Protein AF-A0A8H7K8P3-F1 (afdb_monomer_lite)

Sequence (201 aa):
MVKVAIAGGTGVMGKTLDINTKTSIPHVVVDYNDIEDLVKVLEEHEIHTIISAFGINGTSLSISQANLTKAAESSSVTKRFIPSSFAIKYPVSGTQILPPLQSYFDSLDLLKTTSLEWAVVHNGTFLDYFFPLPSTALDLPEWPRELRIVGETLTFNKLITLAENATGKKFDVKYDSLETLKKSQITELPGHENDYKKYPK

pLDDT: mean 81.82, std 13.94, range [42.66, 98.38]

Structure (mmCIF, N/CA/C/O backbone):
data_AF-A0A8H7K8P3-F1
#
_entry.id   AF-A0A8H7K8P3-F1
#
loop_
_atom_site.group_PDB
_atom_site.id
_atom_site.type_symbol
_atom_site.label_atom_id
_atom_site.label_alt_id
_atom_site.label_comp_id
_atom_site.label_asym_id
_atom_site.label_entity_id
_atom_site.label_seq_id
_atom_site.pdbx_PDB_ins_code
_atom_site.Cartn_x
_atom_site.Cartn_y
_atom_site.Cartn_z
_atom_site.occupancy
_atom_site.B_iso_or_equiv
_atom_site.auth_seq_id
_atom_site.auth_comp_id
_atom_site.auth_asym_id
_atom_site.auth_atom_id
_atom_site.pdbx_PDB_model_num
ATOM 1 N N . MET A 1 1 ? -0.845 8.486 -25.156 1.00 69.44 1 MET A N 1
ATOM 2 C CA . MET A 1 1 ? -1.777 8.174 -24.047 1.00 69.44 1 MET A CA 1
ATOM 3 C C . MET A 1 1 ? -0.945 7.545 -22.940 1.00 69.44 1 MET A C 1
ATOM 5 O O . MET A 1 1 ? -0.097 6.731 -23.273 1.00 69.44 1 MET A O 1
ATOM 9 N N . VAL A 1 2 ? -1.094 7.959 -21.679 1.00 85.56 2 VAL A N 1
ATOM 10 C CA . VAL A 1 2 ? -0.310 7.393 -20.562 1.00 85.56 2 VAL A CA 1
ATOM 11 C C . VAL A 1 2 ? -0.879 6.023 -20.204 1.00 85.56 2 VAL A C 1
ATOM 13 O O . VAL A 1 2 ? -2.068 5.933 -19.902 1.00 85.56 2 VAL A O 1
ATOM 16 N N . LYS A 1 3 ? -0.054 4.972 -20.245 1.00 91.19 3 LYS A N 1
ATOM 17 C CA . LYS A 1 3 ? -0.452 3.623 -19.827 1.00 91.19 3 LYS A CA 1
ATOM 18 C C . LYS A 1 3 ? -0.047 3.374 -18.377 1.00 91.19 3 LYS A C 1
ATOM 20 O O . LYS A 1 3 ? 1.060 3.726 -17.964 1.00 91.19 3 LYS A O 1
ATOM 25 N N . VAL A 1 4 ? -0.965 2.783 -17.618 1.00 90.75 4 VAL A N 1
ATOM 26 C CA . VAL A 1 4 ? -0.822 2.530 -16.183 1.00 90.75 4 VAL A CA 1
ATOM 27 C C . VAL A 1 4 ? -0.925 1.031 -15.930 1.00 90.75 4 VAL A C 1
ATOM 29 O O . VAL A 1 4 ? -1.855 0.402 -16.430 1.00 90.75 4 VAL A O 1
ATOM 32 N N . ALA A 1 5 ? -0.003 0.475 -15.146 1.00 92.25 5 ALA A N 1
ATOM 33 C CA . ALA A 1 5 ? -0.080 -0.900 -14.660 1.00 92.25 5 ALA A CA 1
ATOM 34 C C . ALA A 1 5 ? -0.436 -0.930 -13.168 1.00 92.25 5 ALA A C 1
ATOM 36 O O . ALA A 1 5 ? 0.084 -0.133 -12.383 1.00 92.25 5 ALA A O 1
ATOM 37 N N . ILE A 1 6 ? -1.290 -1.878 -12.776 1.00 91.38 6 ILE A N 1
ATOM 38 C CA . ILE A 1 6 ? -1.645 -2.140 -11.376 1.00 91.38 6 ILE A CA 1
ATOM 39 C C . ILE A 1 6 ? -1.032 -3.484 -10.970 1.00 91.38 6 ILE A C 1
ATOM 41 O O . ILE A 1 6 ? -1.532 -4.549 -11.340 1.00 91.38 6 ILE A O 1
ATOM 45 N N . ALA A 1 7 ? 0.049 -3.445 -10.194 1.00 91.25 7 ALA A N 1
ATOM 46 C CA . ALA A 1 7 ? 0.652 -4.647 -9.627 1.00 91.25 7 ALA A CA 1
ATOM 47 C C . ALA A 1 7 ? -0.162 -5.106 -8.408 1.00 91.25 7 ALA A C 1
ATOM 49 O O . ALA A 1 7 ? -0.530 -4.298 -7.561 1.00 91.25 7 ALA A O 1
ATOM 50 N N . GLY A 1 8 ? -0.480 -6.399 -8.314 1.00 83.62 8 GLY A N 1
ATOM 51 C CA . GLY A 1 8 ? -1.405 -6.906 -7.288 1.00 83.62 8 GLY A CA 1
ATOM 52 C C . GLY A 1 8 ? -2.892 -6.667 -7.601 1.00 83.62 8 GLY A C 1
ATOM 53 O O . GLY A 1 8 ? -3.719 -6.686 -6.690 1.00 83.62 8 GLY A O 1
ATOM 54 N N . GLY A 1 9 ? -3.248 -6.482 -8.881 1.00 72.62 9 GLY A N 1
ATOM 55 C CA . GLY A 1 9 ? -4.616 -6.219 -9.357 1.00 72.62 9 GLY A CA 1
ATOM 56 C C . GLY A 1 9 ? -5.695 -7.215 -8.898 1.00 72.62 9 GLY A C 1
ATOM 57 O O . GLY A 1 9 ? -6.866 -6.865 -8.831 1.00 72.62 9 GLY A O 1
ATOM 58 N N . THR A 1 10 ? -5.331 -8.444 -8.518 1.00 73.69 10 THR A N 1
ATOM 59 C CA . THR A 1 10 ? -6.281 -9.467 -8.042 1.00 73.69 10 THR A CA 1
ATOM 60 C C . THR A 1 10 ? -6.626 -9.359 -6.551 1.00 73.69 10 THR A C 1
ATOM 62 O O . THR A 1 10 ? -7.587 -9.994 -6.102 1.00 73.69 10 THR A O 1
ATOM 65 N N . GLY A 1 11 ? -5.877 -8.562 -5.780 1.00 65.25 11 GLY A N 1
ATOM 66 C CA . GLY A 1 11 ? -6.158 -8.279 -4.371 1.00 65.25 11 GLY A CA 1
ATOM 67 C C . GLY A 1 11 ? -7.323 -7.302 -4.183 1.00 65.25 11 GLY A C 1
ATOM 68 O O . GLY A 1 11 ? -7.766 -6.658 -5.130 1.00 65.25 11 GLY A O 1
ATOM 69 N N . VAL A 1 12 ? -7.812 -7.160 -2.945 1.00 67.75 12 VAL A N 1
ATOM 70 C CA . VAL A 1 12 ? -8.949 -6.272 -2.610 1.00 67.75 12 VAL A CA 1
ATOM 71 C C . VAL A 1 12 ? -8.696 -4.832 -3.077 1.00 67.75 12 VAL A C 1
ATOM 73 O O . VAL A 1 12 ? -9.547 -4.224 -3.728 1.00 67.75 12 VAL A O 1
ATOM 76 N N . MET A 1 13 ? -7.491 -4.314 -2.816 1.00 68.06 13 MET A N 1
ATOM 77 C CA . MET A 1 13 ? -7.101 -2.970 -3.243 1.00 68.06 13 MET A CA 1
ATOM 78 C C . MET A 1 13 ? -6.962 -2.872 -4.768 1.00 68.06 13 MET A C 1
ATOM 80 O O . MET A 1 13 ? -7.492 -1.945 -5.375 1.00 68.06 13 MET A O 1
ATOM 84 N N . GLY A 1 14 ? -6.304 -3.852 -5.396 1.00 65.50 14 GLY A N 1
ATOM 85 C CA . GLY A 1 14 ? -6.106 -3.899 -6.845 1.00 65.50 14 GLY A CA 1
ATOM 86 C C . GLY A 1 14 ? -7.421 -3.904 -7.628 1.00 65.50 14 GLY A C 1
ATOM 87 O O . GLY A 1 14 ? -7.588 -3.097 -8.537 1.00 65.50 14 GLY A O 1
ATOM 88 N N . LYS A 1 15 ? -8.395 -4.716 -7.199 1.00 70.69 15 LYS A N 1
ATOM 89 C CA . LYS A 1 15 ? -9.743 -4.764 -7.789 1.00 70.69 15 LYS A CA 1
ATOM 90 C C . LYS A 1 15 ? -10.500 -3.451 -7.632 1.00 70.69 15 LYS A C 1
ATOM 92 O O . LYS A 1 15 ? -11.270 -3.088 -8.510 1.00 70.69 15 LYS A O 1
ATOM 97 N N . THR A 1 16 ? -10.276 -2.721 -6.538 1.00 66.69 16 THR A N 1
ATOM 98 C CA . THR A 1 16 ? -10.913 -1.411 -6.324 1.00 66.69 16 THR A CA 1
ATOM 99 C C . THR A 1 16 ? -10.398 -0.348 -7.297 1.00 66.69 16 THR A C 1
ATOM 101 O O . THR A 1 16 ? -11.135 0.556 -7.688 1.00 66.69 16 THR A O 1
ATOM 104 N N . LEU A 1 17 ? -9.146 -0.470 -7.736 1.00 63.12 17 LEU A N 1
ATOM 105 C CA . LEU A 1 17 ? -8.548 0.414 -8.739 1.00 63.12 17 LEU A CA 1
ATOM 106 C C . LEU A 1 17 ? -8.974 0.061 -10.180 1.00 63.12 17 LEU A C 1
ATOM 108 O O . LEU A 1 17 ? -8.815 0.884 -11.079 1.00 63.12 17 LEU A O 1
ATOM 112 N N . ASP A 1 18 ? -9.551 -1.125 -10.381 1.00 62.66 18 ASP A N 1
ATOM 113 C CA . ASP A 1 18 ? -9.960 -1.697 -11.673 1.00 62.66 18 ASP A CA 1
ATOM 114 C C . ASP A 1 18 ? -11.357 -1.215 -12.147 1.00 62.66 18 ASP A C 1
ATOM 116 O O . ASP A 1 18 ? -11.719 -1.316 -13.318 1.00 62.66 18 ASP A O 1
ATOM 120 N N . ILE A 1 19 ? -12.166 -0.632 -11.247 1.00 53.38 19 ILE A N 1
ATOM 121 C CA . ILE A 1 19 ? -13.632 -0.481 -11.414 1.00 53.38 19 ILE A CA 1
ATOM 122 C C . ILE A 1 19 ? -14.041 0.606 -12.435 1.00 53.38 19 ILE A C 1
ATOM 124 O O . ILE A 1 19 ? -15.202 0.704 -12.822 1.00 53.38 19 ILE A O 1
ATOM 128 N N . ASN A 1 20 ? -13.124 1.445 -12.924 1.00 50.81 20 ASN A N 1
ATOM 129 C CA . ASN A 1 20 ? -13.506 2.599 -13.755 1.00 50.81 20 ASN A CA 1
ATOM 130 C C . ASN A 1 20 ? -13.605 2.324 -15.265 1.00 50.81 20 ASN A C 1
ATOM 132 O O . ASN A 1 20 ? -13.778 3.267 -16.041 1.00 50.81 20 ASN A O 1
ATOM 136 N N . THR A 1 21 ? -13.519 1.068 -15.717 1.00 52.12 21 THR A N 1
ATOM 137 C CA . THR A 1 21 ? -13.597 0.762 -17.152 1.00 52.12 21 THR A CA 1
ATOM 138 C C . THR A 1 21 ? -14.716 -0.232 -17.464 1.00 52.12 21 THR A C 1
ATOM 140 O O . THR A 1 21 ? -14.777 -1.338 -16.943 1.00 52.12 21 THR A O 1
ATOM 143 N N . LYS A 1 22 ? -15.631 0.147 -18.365 1.00 49.81 22 LYS A N 1
ATOM 144 C CA . LYS A 1 22 ? -16.677 -0.740 -18.917 1.00 49.81 22 LYS A CA 1
ATOM 145 C C . LYS A 1 22 ? -16.105 -1.811 -19.871 1.00 49.81 22 LYS A C 1
ATOM 147 O O . LYS A 1 22 ? -16.843 -2.387 -20.666 1.00 49.81 22 LYS A O 1
ATOM 152 N N . THR A 1 23 ? -14.796 -2.040 -19.846 1.00 55.88 23 THR A N 1
ATOM 153 C CA . THR A 1 23 ? -14.030 -2.812 -20.829 1.00 55.88 23 THR A CA 1
ATOM 154 C C . THR A 1 23 ? -13.137 -3.814 -20.116 1.00 55.88 23 THR A C 1
ATOM 156 O O . THR A 1 23 ? -12.598 -3.510 -19.062 1.00 55.88 23 THR A O 1
ATOM 159 N N . SER A 1 24 ? -12.944 -4.993 -20.710 1.00 68.25 24 SER A N 1
ATOM 160 C CA . SER A 1 24 ? 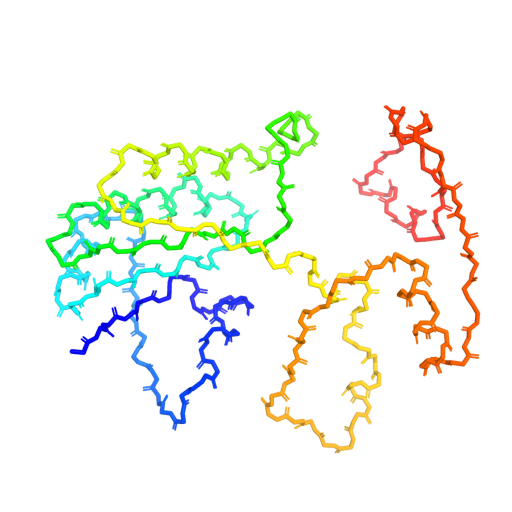-11.971 -5.974 -20.221 1.00 68.25 24 SER A CA 1
ATOM 161 C C . SER A 1 24 ? -10.567 -5.361 -20.236 1.00 68.25 24 SER A C 1
ATOM 163 O O . SER A 1 24 ? -10.051 -5.054 -21.311 1.00 68.25 24 SER A O 1
ATOM 165 N N . ILE A 1 25 ? -9.957 -5.179 -19.064 1.00 74.31 25 ILE A N 1
ATOM 166 C CA . ILE A 1 25 ? -8.570 -4.717 -18.946 1.00 74.31 25 ILE A CA 1
ATOM 167 C C . ILE A 1 25 ? -7.634 -5.911 -19.206 1.00 74.31 25 ILE A C 1
ATOM 169 O O . ILE A 1 25 ? -7.919 -7.020 -18.749 1.00 74.31 25 ILE A O 1
ATOM 173 N N . PRO A 1 26 ? -6.538 -5.740 -19.969 1.00 85.19 26 PRO A N 1
ATOM 174 C CA . PRO A 1 26 ? -5.563 -6.805 -20.173 1.00 85.19 26 PRO A CA 1
ATOM 175 C C . PRO A 1 26 ? -4.915 -7.238 -18.853 1.00 85.19 26 PRO A C 1
ATOM 177 O O . PRO A 1 26 ? -4.393 -6.409 -18.109 1.00 85.19 26 PRO A O 1
ATOM 180 N N . HIS A 1 27 ? -4.897 -8.544 -18.593 1.00 86.19 27 HIS A N 1
ATOM 181 C CA . HIS A 1 27 ? -4.146 -9.127 -17.486 1.00 86.19 27 HIS A CA 1
ATOM 182 C C . HIS A 1 27 ? -2.815 -9.670 -17.996 1.00 86.19 27 HIS A C 1
ATOM 184 O O . HIS A 1 27 ? -2.788 -10.469 -18.931 1.00 86.19 27 HIS A O 1
ATOM 190 N N . VAL A 1 28 ? -1.725 -9.264 -17.348 1.00 89.69 28 VAL A N 1
ATOM 191 C CA . VAL A 1 28 ? -0.376 -9.765 -17.620 1.00 89.69 28 VAL A CA 1
ATOM 192 C C . VAL A 1 28 ? 0.112 -10.498 -16.377 1.00 89.69 28 VAL A C 1
ATOM 194 O O . VAL A 1 28 ? 0.054 -9.962 -15.269 1.00 89.69 28 VAL A O 1
ATOM 197 N N . VAL A 1 29 ? 0.534 -11.746 -16.555 1.00 90.69 29 VAL A N 1
ATOM 198 C CA . VAL A 1 29 ? 1.134 -12.557 -15.491 1.00 90.69 29 VAL A CA 1
ATOM 199 C C . VAL A 1 29 ? 2.642 -12.373 -15.566 1.00 90.69 29 VAL A C 1
ATOM 201 O O . VAL A 1 29 ? 3.210 -12.503 -16.643 1.00 90.69 29 VAL A O 1
ATOM 204 N N . VAL A 1 30 ? 3.269 -12.077 -14.430 1.00 92.69 30 VAL A N 1
ATOM 205 C CA . VAL A 1 30 ? 4.714 -11.841 -14.314 1.00 92.69 30 VAL A CA 1
ATOM 206 C C . VAL A 1 30 ? 5.268 -12.553 -13.084 1.00 92.69 30 VAL A C 1
ATOM 208 O O . VAL A 1 30 ? 4.534 -12.766 -12.111 1.00 92.69 30 VAL A O 1
ATOM 211 N N . ASP A 1 31 ? 6.560 -12.874 -13.102 1.00 93.44 31 ASP A N 1
ATOM 212 C CA . ASP A 1 31 ? 7.300 -13.294 -11.911 1.00 93.44 31 ASP A CA 1
ATOM 213 C C . ASP A 1 31 ? 8.047 -12.096 -11.314 1.00 93.44 31 ASP A C 1
ATOM 215 O O . ASP A 1 31 ? 8.981 -11.561 -11.901 1.00 93.44 31 ASP A O 1
ATOM 219 N N . TYR A 1 32 ? 7.671 -11.684 -10.102 1.00 94.31 32 TYR A N 1
ATOM 220 C CA . TYR A 1 32 ? 8.327 -10.560 -9.432 1.00 94.31 32 TYR A CA 1
ATOM 221 C C . TYR A 1 32 ? 9.747 -10.870 -8.925 1.00 94.31 32 TYR A C 1
ATOM 223 O O . TYR A 1 32 ? 10.395 -9.993 -8.345 1.00 94.31 32 TYR A O 1
ATOM 231 N N . ASN A 1 33 ? 10.238 -12.098 -9.102 1.00 95.06 33 ASN A N 1
ATOM 232 C CA . ASN A 1 33 ? 11.630 -12.454 -8.838 1.00 95.06 33 ASN A CA 1
ATOM 233 C C . ASN A 1 33 ? 12.543 -12.242 -10.057 1.00 95.06 33 ASN A C 1
ATOM 235 O O . ASN A 1 33 ? 13.759 -12.194 -9.872 1.00 95.06 33 ASN A O 1
ATOM 239 N N . ASP A 1 34 ? 11.987 -12.065 -11.260 1.00 96.94 34 ASP A N 1
ATOM 240 C CA . ASP A 1 34 ? 12.749 -11.837 -12.491 1.00 96.94 34 ASP A CA 1
ATOM 241 C C . ASP A 1 34 ? 12.699 -10.357 -12.900 1.00 96.94 34 ASP A C 1
ATOM 243 O O . ASP A 1 34 ? 11.774 -9.880 -13.554 1.00 96.94 34 ASP A O 1
ATOM 247 N N . ILE A 1 35 ? 13.708 -9.595 -12.474 1.00 97.56 35 ILE A N 1
ATOM 248 C CA . ILE A 1 35 ? 13.779 -8.150 -12.735 1.00 97.56 35 ILE A CA 1
ATOM 249 C C . ILE A 1 35 ? 13.935 -7.862 -14.233 1.00 97.56 35 ILE A C 1
ATOM 251 O O . ILE A 1 35 ? 13.375 -6.880 -14.715 1.00 97.56 35 ILE A O 1
ATOM 255 N N . GLU A 1 36 ? 14.681 -8.684 -14.971 1.00 97.81 36 GLU A N 1
ATOM 256 C CA . GLU A 1 36 ? 14.924 -8.447 -16.397 1.00 97.81 36 GLU A CA 1
ATOM 257 C C . GLU A 1 36 ? 13.654 -8.670 -17.218 1.00 97.81 36 GLU A C 1
ATOM 259 O O . GLU A 1 36 ? 13.355 -7.877 -18.114 1.00 97.81 36 GLU A O 1
ATOM 264 N N . ASP A 1 37 ? 12.891 -9.716 -16.895 1.00 97.69 37 ASP A N 1
ATOM 265 C CA . ASP A 1 37 ? 11.581 -9.955 -17.500 1.00 97.69 37 ASP A CA 1
ATOM 266 C C . ASP A 1 37 ? 10.596 -8.828 -17.168 1.00 97.69 37 ASP A C 1
ATOM 268 O O . ASP A 1 37 ? 9.954 -8.285 -18.067 1.00 97.69 37 ASP A O 1
ATOM 272 N N . LEU A 1 38 ? 10.559 -8.371 -15.910 1.00 97.94 38 LEU A N 1
ATOM 273 C CA . LEU A 1 38 ? 9.737 -7.221 -15.525 1.00 97.94 38 LEU A CA 1
ATOM 274 C C . LEU A 1 38 ? 10.067 -5.972 -16.353 1.00 97.94 38 LEU A C 1
ATOM 276 O O . LEU A 1 38 ? 9.146 -5.284 -16.789 1.00 97.94 38 LEU A O 1
ATOM 280 N N . VAL A 1 39 ? 11.348 -5.668 -16.591 1.00 98.38 39 VAL A N 1
ATOM 281 C CA . VAL A 1 39 ? 11.743 -4.526 -17.437 1.00 98.38 39 VAL A CA 1
ATOM 282 C C . VAL A 1 39 ? 11.184 -4.684 -18.849 1.00 98.38 39 VAL A C 1
ATOM 284 O O . VAL A 1 39 ? 10.559 -3.748 -19.351 1.00 98.38 39 VAL A O 1
ATOM 287 N N . LYS A 1 40 ? 11.349 -5.864 -19.461 1.00 98.00 40 LYS A N 1
ATOM 288 C CA . LYS A 1 40 ? 10.832 -6.144 -20.811 1.00 98.00 40 LYS A CA 1
ATOM 289 C C . LYS A 1 40 ? 9.325 -5.957 -20.867 1.00 98.00 40 LYS A C 1
ATOM 291 O O . LYS A 1 40 ? 8.848 -5.222 -21.719 1.00 98.00 40 LYS A O 1
ATOM 296 N N . VAL A 1 41 ? 8.588 -6.525 -19.916 1.00 97.56 41 VAL A N 1
ATOM 297 C CA . VAL A 1 41 ? 7.128 -6.386 -19.843 1.00 97.56 41 VAL A CA 1
ATOM 298 C C . VAL A 1 41 ? 6.717 -4.916 -19.703 1.00 97.56 41 VAL A C 1
ATOM 300 O O . VAL A 1 41 ? 5.798 -4.460 -20.387 1.00 97.56 41 VAL A O 1
ATOM 303 N N . LEU A 1 42 ? 7.395 -4.140 -18.850 1.00 97.88 42 LEU A N 1
ATOM 304 C CA . LEU A 1 42 ? 7.110 -2.709 -18.698 1.00 97.88 42 LEU A CA 1
ATOM 305 C C . LEU A 1 42 ? 7.330 -1.944 -20.012 1.00 97.88 42 LEU A C 1
ATOM 307 O O . LEU A 1 42 ? 6.519 -1.085 -20.357 1.00 97.88 42 LEU A O 1
ATOM 311 N N . GLU A 1 43 ? 8.389 -2.264 -20.753 1.00 97.75 43 GLU A N 1
ATOM 312 C CA . GLU A 1 43 ? 8.723 -1.618 -22.026 1.00 97.75 43 GLU A CA 1
ATOM 313 C C . GLU A 1 43 ? 7.817 -2.061 -23.181 1.00 97.75 43 GLU A C 1
ATOM 315 O O . GLU A 1 43 ? 7.280 -1.208 -23.887 1.00 97.75 43 GLU A O 1
ATOM 320 N N . GLU A 1 44 ? 7.569 -3.363 -23.331 1.00 96.94 44 GLU A N 1
ATOM 321 C CA . GLU A 1 44 ? 6.688 -3.949 -24.352 1.00 96.94 44 GLU A CA 1
ATOM 322 C C . GLU A 1 44 ? 5.265 -3.399 -24.261 1.00 96.94 44 GLU A C 1
ATOM 324 O O . GLU A 1 44 ? 4.626 -3.096 -25.273 1.00 96.94 44 GLU A O 1
ATOM 329 N N . HIS A 1 45 ? 4.765 -3.228 -23.038 1.00 95.50 45 HIS A N 1
ATOM 330 C CA . HIS A 1 45 ? 3.449 -2.650 -22.810 1.00 95.50 45 HIS A CA 1
ATOM 331 C C . HIS A 1 45 ? 3.463 -1.118 -22.750 1.00 95.50 45 HIS A C 1
ATOM 333 O O . HIS A 1 45 ? 2.385 -0.524 -22.676 1.00 95.50 45 HIS A O 1
ATOM 339 N N . GLU A 1 46 ? 4.629 -0.471 -22.852 1.00 96.50 46 GLU A N 1
ATOM 340 C CA . GLU A 1 46 ? 4.840 0.979 -22.739 1.00 96.50 46 GLU A CA 1
ATOM 341 C C . GLU A 1 46 ? 4.260 1.563 -21.433 1.00 96.50 46 GLU A C 1
ATOM 343 O O . GLU A 1 46 ? 3.579 2.596 -21.428 1.00 96.50 46 GLU A O 1
ATOM 348 N N . ILE A 1 47 ? 4.470 0.866 -20.314 1.00 96.88 47 ILE A N 1
ATOM 349 C CA . ILE A 1 47 ? 3.946 1.244 -19.000 1.00 96.88 47 ILE A CA 1
ATOM 350 C C . ILE A 1 47 ? 4.687 2.473 -18.480 1.00 96.88 47 ILE A C 1
ATOM 352 O O . ILE A 1 47 ? 5.844 2.422 -18.087 1.00 96.88 47 ILE A O 1
ATOM 356 N N . HIS A 1 48 ? 3.984 3.598 -18.422 1.00 97.12 48 HIS A N 1
ATOM 357 C CA . HIS A 1 48 ? 4.544 4.856 -17.935 1.00 97.12 48 HIS A CA 1
ATOM 358 C C . HIS A 1 48 ? 4.422 4.998 -16.409 1.00 97.12 48 HIS A C 1
ATOM 360 O O . HIS A 1 48 ? 5.268 5.613 -15.750 1.00 97.12 48 HIS A O 1
ATOM 366 N N . THR A 1 49 ? 3.337 4.482 -15.830 1.00 93.31 49 THR A N 1
ATOM 367 C CA . THR A 1 49 ? 3.025 4.629 -14.403 1.00 93.31 49 THR A CA 1
ATOM 368 C C . THR A 1 49 ? 2.671 3.291 -13.784 1.00 93.31 49 THR A C 1
ATOM 370 O O . THR A 1 49 ? 1.855 2.550 -14.326 1.00 93.31 49 THR A O 1
ATOM 373 N N . ILE A 1 50 ? 3.243 3.015 -12.618 1.00 95.94 50 ILE A N 1
ATOM 374 C CA . ILE A 1 50 ? 2.965 1.810 -11.842 1.00 95.94 50 ILE A CA 1
ATOM 375 C C . ILE A 1 50 ? 2.219 2.191 -10.566 1.00 95.94 50 ILE A C 1
ATOM 377 O O . ILE A 1 50 ? 2.606 3.128 -9.865 1.00 95.94 50 ILE A O 1
ATOM 381 N N . ILE A 1 51 ? 1.171 1.433 -10.251 1.00 93.94 51 ILE A N 1
ATOM 382 C CA . ILE A 1 51 ? 0.497 1.450 -8.954 1.00 93.94 51 ILE A CA 1
ATOM 383 C C . ILE A 1 51 ? 0.682 0.077 -8.311 1.00 93.94 51 ILE A C 1
ATOM 385 O O . ILE A 1 51 ? 0.134 -0.920 -8.780 1.00 93.94 51 ILE A O 1
ATOM 389 N N . SER A 1 52 ? 1.466 0.017 -7.240 1.00 93.00 52 SER A N 1
ATOM 390 C CA . SER A 1 52 ? 1.660 -1.193 -6.446 1.00 93.00 52 SER A CA 1
ATOM 391 C C . SER A 1 52 ? 0.538 -1.333 -5.422 1.00 93.00 52 SER A C 1
ATOM 393 O O . SER A 1 52 ? 0.387 -0.492 -4.541 1.00 93.00 52 SER A O 1
ATOM 395 N N . ALA A 1 53 ? -0.240 -2.409 -5.524 1.00 89.56 53 ALA A N 1
ATOM 396 C CA . ALA A 1 53 ? -1.339 -2.759 -4.625 1.00 89.56 53 ALA A CA 1
ATOM 397 C C . ALA A 1 53 ? -1.093 -4.100 -3.902 1.00 89.56 53 ALA A C 1
ATOM 399 O O . ALA A 1 53 ? -2.033 -4.831 -3.582 1.00 89.56 53 ALA A O 1
ATOM 400 N N . PHE A 1 54 ? 0.175 -4.449 -3.649 1.00 88.00 54 PHE A N 1
ATOM 401 C CA . PHE A 1 54 ? 0.523 -5.652 -2.891 1.00 88.00 54 PHE A CA 1
ATOM 402 C C . PHE A 1 54 ? 0.042 -5.587 -1.442 1.00 88.00 54 PHE A C 1
ATOM 404 O O . PHE A 1 54 ? 0.141 -4.552 -0.786 1.00 88.00 54 PHE A O 1
ATOM 411 N N . GLY A 1 55 ? -0.419 -6.721 -0.915 1.00 76.00 55 GLY A N 1
ATOM 412 C CA . GLY A 1 55 ? -0.708 -6.851 0.510 1.00 76.00 55 GLY A CA 1
ATOM 413 C C . GLY A 1 55 ? 0.564 -6.799 1.362 1.00 76.00 55 GLY A C 1
ATOM 414 O O . GLY A 1 55 ? 1.637 -7.216 0.929 1.00 76.00 55 GLY A O 1
ATOM 415 N N . ILE A 1 56 ? 0.432 -6.349 2.611 1.00 68.31 56 ILE A N 1
ATOM 416 C CA . ILE A 1 56 ? 1.517 -6.296 3.610 1.00 68.31 56 ILE A CA 1
ATOM 417 C C . ILE A 1 56 ? 1.675 -7.670 4.295 1.00 68.31 56 ILE A C 1
ATOM 419 O O . ILE A 1 56 ? 1.766 -7.777 5.513 1.00 68.31 56 ILE A O 1
ATOM 423 N N . ASN A 1 57 ? 1.649 -8.751 3.513 1.00 64.94 57 ASN A N 1
ATOM 424 C CA . ASN A 1 57 ? 1.758 -10.116 4.024 1.00 64.94 57 ASN A CA 1
ATOM 425 C C . ASN A 1 57 ? 2.997 -10.796 3.431 1.00 64.94 57 ASN A C 1
ATOM 427 O O . ASN A 1 57 ? 3.269 -10.682 2.230 1.00 64.94 57 ASN A O 1
ATOM 431 N N . GLY A 1 58 ? 3.721 -11.540 4.272 1.00 68.31 58 GLY A N 1
ATOM 432 C CA . GLY A 1 58 ? 4.893 -12.315 3.864 1.00 68.31 58 GLY A CA 1
ATOM 433 C C . GLY A 1 58 ? 6.001 -11.444 3.266 1.00 68.31 58 GLY A C 1
ATOM 434 O O . GLY A 1 58 ? 6.365 -10.415 3.827 1.00 68.31 58 GLY A O 1
ATOM 435 N N . THR A 1 59 ? 6.533 -11.862 2.119 1.00 73.62 59 THR A N 1
ATOM 436 C CA . THR A 1 59 ? 7.659 -11.218 1.423 1.00 73.62 59 THR A CA 1
ATOM 437 C C . THR A 1 59 ? 7.235 -10.236 0.325 1.00 73.62 59 THR A C 1
ATOM 439 O O . THR A 1 59 ? 8.077 -9.729 -0.414 1.00 73.62 59 THR A O 1
ATOM 442 N N . SER A 1 60 ? 5.938 -9.940 0.201 1.00 78.56 60 SER A N 1
ATOM 443 C CA . SER A 1 60 ? 5.390 -9.175 -0.931 1.00 78.56 60 SER A CA 1
ATOM 444 C C . SER A 1 60 ? 5.981 -7.763 -1.048 1.00 78.56 60 SER A C 1
ATOM 446 O O . SER A 1 60 ? 6.296 -7.305 -2.143 1.00 78.56 60 SER A O 1
ATOM 448 N N . LEU A 1 61 ? 6.179 -7.063 0.075 1.00 78.75 61 LEU A N 1
ATOM 449 C CA . LEU A 1 61 ? 6.809 -5.737 0.056 1.00 78.75 61 LEU A CA 1
ATOM 450 C C . LEU A 1 61 ? 8.336 -5.817 -0.037 1.00 78.75 61 LEU A C 1
ATOM 452 O O . LEU A 1 61 ? 8.943 -5.069 -0.796 1.00 78.75 61 LEU A O 1
ATOM 456 N N . SER A 1 62 ? 8.963 -6.723 0.715 1.00 82.81 62 SER A N 1
ATOM 457 C CA . SER A 1 62 ? 10.426 -6.811 0.784 1.00 82.81 62 SER A CA 1
ATOM 458 C C . SER A 1 62 ? 11.065 -7.360 -0.492 1.00 82.81 62 SER A C 1
ATOM 460 O O . SER A 1 62 ? 12.189 -6.982 -0.810 1.00 82.81 62 SER A O 1
ATOM 462 N N . ILE A 1 63 ? 10.362 -8.225 -1.226 1.00 88.75 63 ILE A N 1
ATOM 463 C CA . ILE A 1 63 ? 10.858 -8.843 -2.460 1.00 88.75 63 ILE A CA 1
ATOM 464 C C . ILE A 1 63 ? 10.118 -8.272 -3.665 1.00 88.75 63 ILE A C 1
ATOM 466 O O . ILE A 1 63 ? 10.731 -7.597 -4.488 1.00 88.75 63 ILE A O 1
ATOM 470 N N . SER A 1 64 ? 8.804 -8.496 -3.773 1.00 92.75 64 SER A N 1
ATOM 471 C CA . SER A 1 64 ? 8.079 -8.198 -5.015 1.00 92.75 64 SER A CA 1
ATOM 472 C C . SER A 1 64 ? 8.023 -6.703 -5.322 1.00 92.75 64 SER A C 1
ATOM 474 O O . SER A 1 64 ? 8.326 -6.300 -6.443 1.00 92.75 64 SER A O 1
ATOM 476 N N . GLN A 1 65 ? 7.701 -5.859 -4.335 1.00 94.12 65 GLN A N 1
ATOM 477 C CA . GLN A 1 65 ? 7.727 -4.408 -4.536 1.00 94.12 65 GLN A CA 1
ATOM 478 C C . GLN A 1 65 ? 9.144 -3.893 -4.778 1.00 94.12 65 GLN A C 1
ATOM 480 O O . GLN A 1 65 ? 9.343 -3.095 -5.686 1.00 94.12 65 GLN A O 1
ATOM 485 N N . ALA A 1 66 ? 10.127 -4.356 -4.002 1.00 94.56 66 ALA A N 1
ATOM 486 C CA . ALA A 1 66 ? 11.511 -3.922 -4.165 1.00 94.56 66 ALA A CA 1
ATOM 487 C C . ALA A 1 66 ? 12.053 -4.241 -5.570 1.00 94.56 66 ALA A C 1
ATOM 489 O O . ALA A 1 66 ? 12.688 -3.394 -6.198 1.00 94.56 66 ALA A O 1
ATOM 490 N N . ASN A 1 67 ? 11.772 -5.436 -6.087 1.00 96.94 67 ASN A N 1
ATOM 491 C CA . ASN A 1 67 ? 12.171 -5.841 -7.433 1.00 96.94 67 ASN A CA 1
ATOM 492 C C . ASN A 1 67 ? 11.411 -5.072 -8.515 1.00 96.94 67 ASN A C 1
ATOM 494 O O . ASN A 1 67 ? 12.026 -4.632 -9.483 1.00 96.94 67 ASN A O 1
ATOM 498 N N . LEU A 1 68 ? 10.113 -4.823 -8.321 1.00 97.38 68 LEU A N 1
ATOM 499 C CA . LEU A 1 68 ? 9.333 -3.992 -9.236 1.00 97.38 68 LEU A CA 1
ATOM 500 C C . LEU A 1 68 ? 9.845 -2.544 -9.279 1.00 97.38 68 LEU A C 1
ATOM 502 O O . LEU A 1 68 ? 9.905 -1.963 -10.356 1.00 97.38 68 LEU 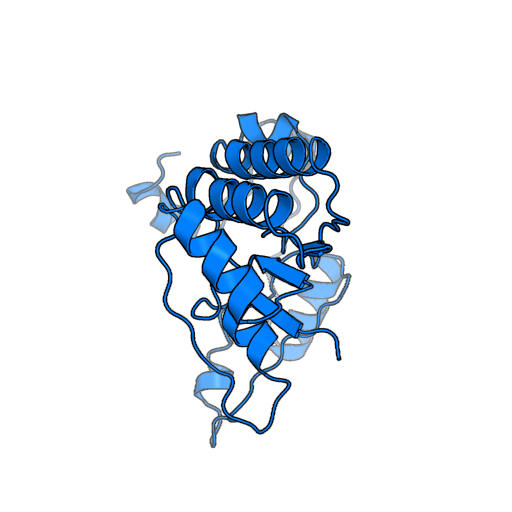A O 1
ATOM 506 N N . THR A 1 69 ? 10.271 -1.976 -8.147 1.00 97.81 69 THR A N 1
ATOM 507 C CA . THR A 1 69 ? 10.918 -0.653 -8.104 1.00 97.81 69 THR A CA 1
ATOM 508 C C . THR A 1 69 ? 12.229 -0.648 -8.891 1.00 97.81 69 THR A C 1
ATOM 510 O O . THR A 1 69 ? 12.474 0.277 -9.662 1.00 97.81 69 THR A O 1
ATOM 513 N N . LYS A 1 70 ? 13.063 -1.689 -8.750 1.00 98.12 70 LYS A N 1
ATOM 514 C CA . LYS A 1 70 ? 14.315 -1.817 -9.521 1.00 98.12 70 LYS A CA 1
ATOM 515 C C . LYS A 1 70 ? 14.052 -1.949 -11.024 1.00 98.12 70 LYS A C 1
ATOM 517 O O . LYS A 1 70 ? 14.750 -1.319 -11.818 1.00 98.12 70 LYS A O 1
ATOM 522 N N . ALA A 1 71 ? 13.043 -2.730 -11.410 1.00 98.31 71 ALA A N 1
ATOM 523 C CA . ALA A 1 71 ? 12.629 -2.863 -12.804 1.00 98.31 71 ALA A CA 1
ATOM 524 C C . ALA A 1 71 ? 12.091 -1.534 -13.360 1.00 98.31 71 ALA A C 1
ATOM 526 O O . ALA A 1 71 ? 12.463 -1.125 -14.455 1.00 98.31 71 ALA A O 1
ATOM 527 N N . ALA A 1 72 ? 11.276 -0.821 -12.581 1.00 98.12 72 ALA A N 1
ATOM 528 C CA . ALA A 1 72 ? 10.743 0.486 -12.947 1.00 98.12 72 ALA A CA 1
ATOM 529 C C . ALA A 1 72 ? 11.850 1.523 -13.184 1.00 98.12 72 ALA A C 1
ATOM 531 O O . ALA A 1 72 ? 11.801 2.232 -14.181 1.00 98.12 72 ALA A O 1
ATOM 532 N N . GLU A 1 73 ? 12.857 1.585 -12.308 1.00 98.19 73 GLU A N 1
ATOM 533 C CA . GLU A 1 73 ? 14.011 2.480 -12.482 1.00 98.19 73 GLU A CA 1
ATOM 534 C C . GLU A 1 73 ? 14.848 2.113 -13.715 1.00 98.19 73 GLU A C 1
ATOM 536 O O . GLU A 1 73 ? 15.369 2.991 -14.397 1.00 98.19 73 GLU A O 1
ATOM 541 N N . SER A 1 74 ? 14.967 0.818 -14.019 1.00 98.12 74 SER A N 1
ATOM 542 C CA . SER A 1 74 ? 15.737 0.337 -15.175 1.00 98.12 74 SER A CA 1
ATOM 543 C C . SER A 1 74 ? 14.987 0.493 -16.504 1.00 98.12 74 SER A C 1
ATOM 545 O O . SER A 1 74 ? 15.605 0.458 -17.565 1.00 98.12 74 SER A O 1
ATOM 547 N N . SER A 1 75 ? 13.663 0.652 -16.459 1.00 98.06 75 SER A N 1
ATOM 548 C CA . SER A 1 75 ? 12.805 0.786 -17.634 1.00 98.06 75 SER A CA 1
ATOM 549 C C . SER A 1 75 ? 12.931 2.174 -18.260 1.00 98.06 75 SER A C 1
ATOM 551 O O . SER A 1 75 ? 12.750 3.206 -17.609 1.00 98.06 75 SER A O 1
ATOM 553 N N . SER A 1 76 ? 13.149 2.217 -19.573 1.00 96.94 76 SER A N 1
ATOM 554 C CA . SER A 1 76 ? 13.249 3.479 -20.314 1.00 96.94 76 SER A CA 1
ATOM 555 C C . SER A 1 76 ? 11.930 4.268 -20.356 1.00 96.94 76 SER A C 1
ATOM 557 O O . SER A 1 76 ? 11.945 5.507 -20.411 1.00 96.94 76 SER A O 1
ATOM 559 N N . VAL A 1 77 ? 10.791 3.573 -20.272 1.00 97.44 77 VAL A N 1
ATOM 560 C CA . VAL A 1 77 ? 9.440 4.146 -20.412 1.00 97.44 77 VAL A CA 1
ATOM 561 C C . VAL A 1 77 ? 8.773 4.486 -19.081 1.00 97.44 77 VAL A C 1
ATOM 563 O O . VAL A 1 77 ? 7.937 5.393 -19.037 1.00 97.44 77 VAL A O 1
ATOM 566 N N . THR A 1 78 ? 9.152 3.812 -17.992 1.00 97.88 78 THR A N 1
ATOM 567 C CA . THR A 1 78 ? 8.528 4.027 -16.682 1.00 97.88 78 THR A CA 1
ATOM 568 C C . THR A 1 78 ? 9.044 5.324 -16.063 1.00 97.88 78 THR A C 1
ATOM 570 O O . THR A 1 78 ? 10.243 5.603 -16.073 1.00 97.88 78 THR A O 1
ATOM 573 N N . LYS A 1 79 ? 8.131 6.158 -15.555 1.00 95.00 79 LYS A N 1
ATOM 574 C CA . LYS A 1 79 ? 8.470 7.455 -14.936 1.00 95.00 79 LYS A CA 1
ATOM 575 C C . LYS A 1 79 ? 7.841 7.661 -13.571 1.00 95.00 79 LYS A C 1
ATOM 577 O O . LYS A 1 79 ? 8.398 8.404 -12.770 1.00 95.00 79 LYS A O 1
ATOM 582 N N . ARG A 1 80 ? 6.687 7.037 -13.304 1.00 95.00 80 ARG A N 1
ATOM 583 C CA . ARG A 1 80 ? 5.932 7.245 -12.061 1.00 95.00 80 ARG A CA 1
ATOM 584 C C . ARG A 1 80 ? 5.679 5.963 -11.296 1.00 95.00 80 ARG A C 1
ATOM 586 O O . ARG A 1 80 ? 5.324 4.951 -11.901 1.00 95.00 80 ARG A O 1
ATOM 593 N N . PHE A 1 81 ? 5.747 6.048 -9.973 1.00 95.31 81 PHE A N 1
ATOM 594 C CA . PHE A 1 81 ? 5.526 4.911 -9.088 1.00 95.31 81 PHE A CA 1
ATOM 595 C C . PHE A 1 81 ? 4.693 5.290 -7.857 1.00 95.31 81 PHE A C 1
ATOM 597 O O . PHE A 1 81 ? 5.055 6.178 -7.088 1.00 95.31 81 PHE A O 1
ATOM 604 N N . ILE A 1 82 ? 3.584 4.588 -7.632 1.00 93.56 82 ILE A N 1
ATOM 605 C CA . ILE A 1 82 ? 2.843 4.629 -6.367 1.00 93.56 82 ILE A CA 1
ATOM 606 C C . ILE A 1 82 ? 3.142 3.325 -5.618 1.00 93.56 82 ILE A C 1
ATOM 608 O O . ILE A 1 82 ? 2.742 2.262 -6.100 1.00 93.56 82 ILE A O 1
ATOM 612 N N . PRO A 1 83 ? 3.852 3.358 -4.473 1.00 92.12 83 PRO A N 1
ATOM 613 C CA . PRO A 1 83 ? 4.078 2.167 -3.667 1.00 92.12 83 PRO A CA 1
ATOM 614 C C . PRO A 1 83 ? 2.796 1.709 -2.976 1.00 92.12 83 PRO A C 1
ATOM 616 O O . PRO A 1 83 ? 1.857 2.483 -2.786 1.00 92.12 83 PRO A O 1
ATOM 619 N N . SER A 1 84 ? 2.795 0.458 -2.518 1.00 89.81 84 SER A N 1
ATOM 620 C CA . SER A 1 84 ? 1.741 -0.052 -1.651 1.00 89.81 84 SER A CA 1
ATOM 621 C C . SER A 1 84 ? 1.831 0.638 -0.292 1.00 89.81 84 SER A C 1
ATOM 623 O O . SER A 1 84 ? 2.646 0.289 0.566 1.00 89.81 84 SER A O 1
ATOM 625 N N . SER A 1 85 ? 1.020 1.685 -0.136 1.00 83.88 85 SER A N 1
ATOM 626 C CA . SER A 1 85 ? 1.017 2.559 1.036 1.00 83.88 85 SER A CA 1
ATOM 627 C C . SER A 1 85 ? -0.370 2.897 1.567 1.00 83.88 85 SER A C 1
ATOM 629 O O . SER A 1 85 ? -0.473 3.784 2.412 1.00 83.88 85 SER A O 1
ATOM 631 N N . PHE A 1 86 ? -1.411 2.238 1.050 1.00 82.56 86 PHE A N 1
ATOM 632 C CA . PHE A 1 86 ? -2.829 2.565 1.233 1.00 82.56 86 PHE A CA 1
ATOM 633 C C . PHE A 1 86 ? -3.305 2.406 2.688 1.00 82.56 86 PHE A C 1
ATOM 635 O O . PHE A 1 86 ? -4.012 1.460 3.038 1.00 82.56 86 PHE A O 1
ATOM 642 N N . ALA A 1 87 ? -2.853 3.317 3.547 1.00 79.75 87 ALA A N 1
ATOM 643 C CA . ALA A 1 87 ? -3.043 3.297 4.987 1.00 79.75 87 ALA A CA 1
ATOM 644 C C . ALA A 1 87 ? -2.840 4.696 5.607 1.00 79.75 87 ALA A C 1
ATOM 646 O O . ALA A 1 87 ? -2.725 5.717 4.919 1.00 79.75 87 ALA A O 1
ATOM 647 N N . ILE A 1 88 ? -2.767 4.746 6.938 1.00 81.94 88 ILE A N 1
ATOM 648 C CA . ILE A 1 88 ? -2.349 5.929 7.697 1.00 81.94 88 ILE A CA 1
ATOM 649 C C . ILE A 1 88 ? -0.842 6.198 7.559 1.00 81.94 88 ILE A C 1
ATOM 651 O O . ILE A 1 88 ? -0.055 5.330 7.184 1.00 81.94 88 ILE A O 1
ATOM 655 N N . LYS A 1 89 ? -0.418 7.412 7.922 1.00 81.94 89 LYS A N 1
ATOM 656 C CA . LYS A 1 89 ? 1.004 7.732 8.069 1.00 81.94 89 LYS A CA 1
ATOM 657 C C . LYS A 1 89 ? 1.569 7.048 9.316 1.00 81.94 89 LYS A C 1
ATOM 659 O O . LYS A 1 89 ? 1.104 7.305 10.425 1.00 81.94 89 LYS A O 1
ATOM 664 N N . TYR A 1 90 ? 2.615 6.247 9.136 1.00 83.81 90 TYR A N 1
ATOM 665 C CA . TYR A 1 90 ? 3.319 5.586 10.234 1.00 83.81 90 TYR A CA 1
ATOM 666 C C . TYR A 1 90 ? 4.523 6.408 10.718 1.00 83.81 90 TYR A C 1
ATOM 668 O O . TYR A 1 90 ? 5.277 6.931 9.890 1.00 83.81 90 TYR A O 1
ATOM 676 N N . PRO A 1 91 ? 4.755 6.519 12.039 1.00 86.12 91 PRO A N 1
ATOM 677 C CA . PRO A 1 91 ? 6.045 6.957 12.557 1.00 86.12 91 PRO A CA 1
ATOM 678 C C . PRO A 1 91 ? 7.090 5.847 12.371 1.00 86.12 91 PRO A C 1
ATOM 680 O O . PRO A 1 91 ? 6.773 4.668 12.511 1.00 86.12 91 PRO A O 1
ATOM 683 N N . VAL A 1 92 ? 8.352 6.215 12.122 1.00 83.81 92 VAL A N 1
ATOM 684 C CA . VAL A 1 92 ? 9.457 5.244 11.956 1.00 83.81 92 VAL A CA 1
ATOM 685 C C . VAL A 1 92 ? 9.632 4.368 13.201 1.00 83.81 92 VAL A C 1
ATOM 687 O O . VAL A 1 92 ? 9.865 3.168 13.087 1.00 83.81 92 VAL A O 1
ATOM 690 N N . SER A 1 93 ? 9.428 4.933 14.396 1.00 86.19 93 SER A N 1
ATOM 691 C CA . SER A 1 93 ? 9.441 4.185 15.661 1.00 86.19 93 SER A CA 1
ATOM 692 C C . SER A 1 93 ? 8.356 3.107 15.751 1.00 86.19 93 SER A C 1
ATOM 694 O O . SER A 1 93 ? 8.473 2.199 16.569 1.00 86.19 93 SER A O 1
ATOM 696 N N . GLY A 1 94 ? 7.328 3.155 14.896 1.00 83.38 94 GLY A N 1
ATOM 697 C CA . GLY A 1 94 ? 6.284 2.134 14.822 1.00 83.38 94 GLY A CA 1
ATOM 698 C C . GLY A 1 94 ? 6.814 0.744 14.465 1.00 83.38 94 GLY A C 1
ATOM 699 O O . GLY A 1 94 ? 6.187 -0.243 14.833 1.00 83.38 94 GLY A O 1
ATOM 700 N N . THR A 1 95 ? 7.988 0.645 13.832 1.00 85.50 95 THR A N 1
ATOM 701 C CA . THR A 1 95 ? 8.673 -0.630 13.534 1.00 85.50 95 THR A CA 1
ATOM 702 C C . THR A 1 95 ? 9.019 -1.439 14.785 1.00 85.50 95 THR A C 1
ATOM 704 O O . THR A 1 95 ? 9.033 -2.665 14.734 1.00 85.50 95 THR A O 1
ATOM 707 N N . GLN A 1 96 ? 9.229 -0.776 15.927 1.00 85.00 96 GLN A N 1
ATOM 708 C CA . GLN A 1 96 ? 9.504 -1.436 17.209 1.00 85.00 96 GLN A CA 1
ATOM 709 C C . GLN A 1 96 ? 8.278 -2.177 17.758 1.00 85.00 96 GLN A C 1
ATOM 711 O O . GLN A 1 96 ? 8.418 -3.118 18.532 1.00 85.00 96 GLN A O 1
ATOM 716 N N . ILE A 1 97 ? 7.080 -1.738 17.362 1.00 81.62 97 ILE A N 1
ATOM 717 C CA . ILE A 1 97 ? 5.795 -2.287 17.809 1.00 81.62 97 ILE A CA 1
ATOM 718 C C . ILE A 1 97 ? 5.239 -3.245 16.750 1.00 81.62 97 ILE A C 1
ATOM 720 O O . ILE A 1 97 ? 4.697 -4.297 17.078 1.00 81.62 97 ILE A O 1
ATOM 724 N N . LEU A 1 98 ? 5.392 -2.891 15.472 1.00 80.62 98 LEU A N 1
ATOM 725 C CA . LEU A 1 98 ? 4.931 -3.655 14.318 1.00 80.62 98 LEU A CA 1
ATOM 726 C C . LEU A 1 98 ? 6.112 -3.897 13.364 1.00 80.62 98 LEU A C 1
ATOM 728 O O . LEU A 1 98 ? 6.263 -3.162 12.384 1.00 80.62 98 LEU A O 1
ATOM 732 N N . PRO A 1 99 ? 6.931 -4.942 13.603 1.00 81.75 99 PRO A N 1
ATOM 733 C CA . PRO A 1 99 ? 8.091 -5.265 12.769 1.00 81.75 99 PRO A CA 1
ATOM 734 C C . PRO A 1 99 ? 7.818 -5.349 11.255 1.00 81.75 99 PRO A C 1
ATOM 736 O O . PRO A 1 99 ? 8.676 -4.910 10.490 1.00 81.75 99 PRO A O 1
ATOM 739 N N . PRO A 1 100 ? 6.638 -5.809 10.774 1.00 80.19 100 PRO A N 1
ATOM 740 C CA . PRO A 1 100 ? 6.323 -5.786 9.341 1.00 80.19 100 PRO A CA 1
ATOM 741 C C . PRO A 1 100 ? 6.361 -4.393 8.686 1.00 80.19 100 PRO A C 1
ATOM 743 O O . PRO A 1 100 ? 6.525 -4.302 7.470 1.00 80.19 100 PRO A O 1
ATOM 746 N N . LEU A 1 101 ? 6.262 -3.300 9.459 1.00 84.69 101 LEU A N 1
ATOM 747 C CA . LEU A 1 101 ? 6.428 -1.937 8.934 1.00 84.69 101 LEU A CA 1
ATOM 748 C C . LEU A 1 101 ? 7.846 -1.664 8.423 1.00 84.69 101 LEU A C 1
ATOM 750 O O . LEU A 1 101 ? 8.030 -0.719 7.658 1.00 84.69 101 LEU A O 1
ATOM 754 N N . GLN A 1 102 ? 8.842 -2.470 8.802 1.00 88.75 102 GLN A N 1
ATOM 755 C CA . GLN A 1 102 ? 10.209 -2.284 8.326 1.00 88.75 102 GLN A CA 1
ATOM 756 C C . GLN A 1 102 ? 10.267 -2.359 6.796 1.00 88.75 102 GLN A C 1
ATOM 758 O O . GLN A 1 102 ? 10.755 -1.433 6.160 1.00 88.75 102 GLN A O 1
ATOM 763 N N . SER A 1 103 ? 9.631 -3.366 6.189 1.00 87.56 103 SER A N 1
ATOM 764 C CA . SER A 1 103 ? 9.602 -3.517 4.726 1.00 87.56 103 SER A CA 1
ATOM 765 C C . SER A 1 103 ? 8.872 -2.377 4.007 1.00 87.56 103 SER A C 1
ATOM 767 O O . SER A 1 103 ? 9.175 -2.081 2.849 1.00 87.56 103 SER A O 1
ATOM 769 N N . TYR A 1 104 ? 7.921 -1.721 4.681 1.00 87.56 104 TYR A N 1
ATOM 770 C CA . TYR A 1 104 ? 7.288 -0.508 4.169 1.00 87.56 104 TYR A CA 1
ATOM 771 C C . TYR A 1 104 ? 8.295 0.649 4.109 1.00 87.56 104 TYR A C 1
ATOM 773 O O . TYR A 1 104 ? 8.428 1.281 3.062 1.00 87.56 104 TYR A O 1
ATOM 781 N N . PHE A 1 105 ? 9.045 0.898 5.187 1.00 90.31 105 PHE A N 1
ATOM 782 C CA . PHE A 1 105 ? 10.057 1.959 5.204 1.00 90.31 105 PHE A CA 1
ATOM 783 C C . PHE A 1 105 ? 11.235 1.663 4.272 1.00 90.31 105 PHE A C 1
ATOM 785 O O . PHE A 1 105 ? 11.619 2.553 3.517 1.00 90.31 105 PHE A O 1
ATOM 792 N N . ASP A 1 106 ? 11.714 0.418 4.226 1.00 90.88 106 ASP A N 1
ATOM 793 C CA . ASP A 1 106 ? 12.777 -0.011 3.307 1.00 90.88 106 ASP A CA 1
ATOM 794 C C . ASP A 1 106 ? 12.381 0.246 1.843 1.00 90.88 106 ASP A C 1
ATOM 796 O O . ASP A 1 106 ? 13.192 0.699 1.036 1.00 90.88 106 ASP A O 1
ATOM 800 N N . SER A 1 107 ? 11.106 0.019 1.498 1.00 89.06 107 SER A N 1
ATOM 801 C CA . SER A 1 107 ? 10.581 0.316 0.159 1.00 89.06 107 SER A CA 1
ATOM 802 C C . SER A 1 107 ? 10.609 1.812 -0.163 1.00 89.06 107 SER A C 1
ATOM 804 O O . SER A 1 107 ? 10.916 2.195 -1.293 1.00 89.06 107 SER A O 1
ATOM 806 N N . LEU A 1 108 ? 10.274 2.668 0.808 1.00 91.19 108 LEU A N 1
ATOM 807 C CA . LEU A 1 108 ? 10.326 4.121 0.625 1.00 91.19 108 LEU A CA 1
ATOM 808 C C . LEU A 1 108 ? 11.764 4.624 0.524 1.00 91.19 108 LEU A C 1
ATOM 810 O O . LEU A 1 108 ? 12.036 5.534 -0.256 1.00 91.19 108 LEU A O 1
ATOM 814 N N . ASP A 1 109 ? 12.679 4.045 1.297 1.00 94.31 109 ASP A N 1
ATOM 815 C CA . ASP A 1 109 ? 14.097 4.382 1.230 1.00 94.31 109 ASP A CA 1
ATOM 816 C C . ASP A 1 109 ? 14.704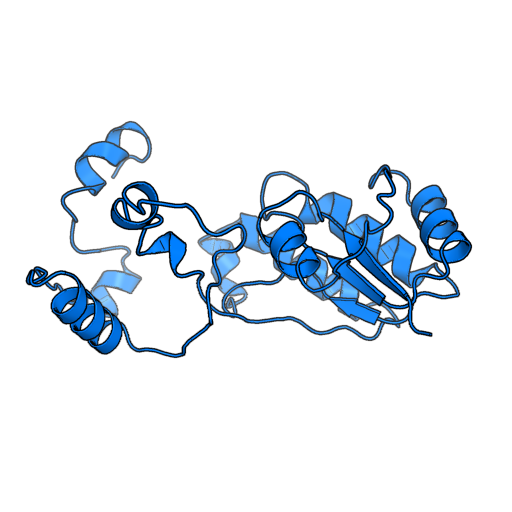 3.966 -0.111 1.00 94.31 109 ASP A C 1
ATOM 818 O O . ASP A 1 109 ? 15.429 4.761 -0.704 1.00 94.31 109 ASP A O 1
ATOM 822 N N . LEU A 1 110 ? 14.314 2.809 -0.657 1.00 95.00 110 LEU A N 1
ATOM 823 C CA . LEU A 1 110 ? 14.672 2.417 -2.021 1.00 95.00 110 LEU A CA 1
ATOM 824 C C . LEU A 1 110 ? 14.135 3.410 -3.063 1.00 95.00 110 LEU A C 1
ATOM 826 O O . LEU A 1 110 ? 14.881 3.840 -3.932 1.00 95.00 110 LEU A O 1
ATOM 830 N N . LEU A 1 111 ? 12.868 3.829 -2.976 1.00 92.62 111 LEU A N 1
ATOM 831 C CA . LEU A 1 111 ? 12.308 4.808 -3.921 1.00 92.62 111 LEU A CA 1
ATOM 832 C C . LEU A 1 111 ? 13.044 6.157 -3.887 1.00 92.62 111 LEU A C 1
ATOM 834 O O . LEU A 1 111 ? 13.210 6.791 -4.927 1.00 92.62 111 LEU A O 1
ATOM 838 N N . LYS A 1 112 ? 13.556 6.587 -2.727 1.00 95.12 112 LYS A N 1
ATOM 839 C CA . LYS A 1 112 ? 14.367 7.816 -2.623 1.00 95.12 112 LYS A CA 1
ATOM 840 C C . LYS A 1 112 ? 15.691 7.741 -3.384 1.00 95.12 112 LYS A C 1
ATOM 842 O O . LYS A 1 112 ? 16.237 8.792 -3.702 1.00 95.12 112 LYS A O 1
ATOM 847 N N . THR A 1 113 ? 16.223 6.545 -3.647 1.00 97.12 113 THR A N 1
ATOM 848 C CA . THR A 1 113 ? 17.468 6.386 -4.417 1.00 97.12 113 THR A CA 1
ATOM 849 C C . THR A 1 113 ? 17.235 6.336 -5.926 1.00 97.12 113 THR A C 1
ATOM 851 O O . THR A 1 113 ? 18.203 6.269 -6.676 1.00 97.12 113 THR A O 1
ATOM 854 N N . THR A 1 114 ? 15.977 6.317 -6.370 1.00 96.38 114 THR A N 1
ATOM 855 C CA . THR A 1 114 ? 15.592 6.230 -7.787 1.00 96.38 114 THR A CA 1
ATOM 856 C C . THR A 1 114 ? 15.381 7.608 -8.410 1.00 96.38 114 THR A C 1
ATOM 858 O O . THR A 1 114 ? 15.235 8.607 -7.700 1.00 96.38 114 THR A O 1
ATOM 861 N N . SER A 1 115 ? 15.334 7.661 -9.741 1.00 95.94 115 SER A N 1
ATOM 862 C CA . SER A 1 115 ? 14.948 8.857 -10.499 1.00 95.94 115 SER A CA 1
ATOM 863 C C . SER A 1 115 ? 13.436 8.946 -10.759 1.00 95.94 115 SER A C 1
ATOM 865 O O . SER A 1 115 ? 12.962 9.941 -11.312 1.00 95.94 115 SER A O 1
ATOM 867 N N . LEU A 1 116 ? 12.670 7.932 -10.338 1.00 93.50 116 LEU A N 1
ATOM 868 C CA . LEU A 1 116 ? 11.216 7.865 -10.480 1.00 93.50 116 LEU A CA 1
ATOM 869 C C . LEU A 1 116 ? 10.505 9.008 -9.740 1.00 93.50 116 LEU A C 1
ATOM 871 O O . LEU A 1 116 ? 10.812 9.338 -8.594 1.00 93.50 116 LEU A O 1
ATOM 875 N N . GLU A 1 117 ? 9.456 9.551 -10.354 1.00 94.00 117 GLU A N 1
ATOM 876 C CA . GLU A 1 117 ? 8.474 10.386 -9.665 1.00 94.00 117 GLU A CA 1
ATOM 877 C C . GLU A 1 117 ? 7.564 9.483 -8.817 1.00 94.00 117 GLU A C 1
ATOM 879 O O . GLU A 1 117 ? 6.824 8.655 -9.352 1.00 94.00 117 GLU A O 1
ATOM 884 N N . TRP A 1 118 ? 7.564 9.630 -7.493 1.00 94.75 118 TRP A N 1
ATOM 885 C CA . TRP A 1 118 ? 6.731 8.794 -6.626 1.00 94.75 118 TRP A CA 1
ATOM 886 C C . TRP A 1 118 ? 5.924 9.592 -5.613 1.00 94.75 118 TRP A C 1
ATOM 888 O O . TRP A 1 118 ? 6.302 10.681 -5.181 1.00 94.75 118 TRP A O 1
ATOM 898 N N . ALA A 1 119 ? 4.778 9.027 -5.239 1.00 88.81 119 ALA A N 1
ATOM 899 C CA . ALA A 1 119 ? 3.882 9.605 -4.251 1.00 88.81 119 ALA A CA 1
ATOM 900 C C . ALA A 1 119 ? 3.292 8.511 -3.366 1.00 88.81 119 ALA A C 1
ATOM 902 O O . ALA A 1 119 ? 2.825 7.482 -3.848 1.00 88.81 119 ALA A O 1
ATOM 903 N N . VAL A 1 120 ? 3.286 8.766 -2.062 1.00 86.69 120 VAL A N 1
ATOM 904 C CA . VAL A 1 120 ? 2.655 7.903 -1.062 1.00 86.69 120 VAL A CA 1
ATOM 905 C C . VAL A 1 120 ? 1.196 8.315 -0.930 1.00 86.69 120 VAL A C 1
ATOM 907 O O . VAL A 1 120 ? 0.894 9.481 -0.669 1.00 86.69 120 VAL A O 1
ATOM 910 N N . VAL A 1 121 ? 0.289 7.359 -1.098 1.00 83.62 121 VAL A N 1
ATOM 911 C CA . VAL A 1 121 ? -1.148 7.574 -0.919 1.00 83.62 121 VAL A CA 1
ATOM 912 C C . VAL A 1 121 ? -1.526 7.201 0.507 1.00 83.62 121 VAL A C 1
ATOM 914 O O . VAL A 1 121 ? -1.398 6.043 0.896 1.00 83.62 121 VAL A O 1
ATOM 917 N N . HIS A 1 122 ? -2.016 8.180 1.268 1.00 80.69 122 HIS A N 1
ATOM 918 C CA . HIS A 1 122 ? -2.569 7.977 2.604 1.00 80.69 122 HIS A CA 1
ATOM 919 C C . HIS A 1 122 ? -4.089 8.142 2.579 1.00 80.69 122 HIS A C 1
ATOM 921 O O . HIS A 1 122 ? -4.595 9.260 2.657 1.00 80.69 122 HIS A O 1
ATOM 927 N N . ASN A 1 123 ? -4.820 7.035 2.467 1.00 76.44 123 ASN A N 1
ATOM 928 C CA . ASN A 1 123 ? -6.288 7.024 2.458 1.00 76.44 123 ASN A CA 1
ATOM 929 C C . ASN A 1 123 ? -6.907 6.711 3.833 1.00 76.44 123 ASN A C 1
ATOM 931 O O . ASN A 1 123 ? -8.125 6.595 3.936 1.00 76.44 123 ASN A O 1
ATOM 935 N N . GLY A 1 124 ? -6.090 6.585 4.883 1.00 78.75 124 GLY A N 1
ATOM 936 C CA . GLY A 1 124 ? -6.566 6.305 6.237 1.00 78.75 124 GLY A CA 1
ATOM 937 C C . GLY A 1 124 ? -6.855 4.823 6.474 1.00 78.75 124 GLY A C 1
ATOM 938 O O . GLY A 1 124 ? -6.160 3.958 5.948 1.00 78.75 124 GLY A O 1
ATOM 939 N N . THR A 1 125 ? -7.856 4.534 7.303 1.00 77.25 125 THR A N 1
ATOM 940 C CA . THR A 1 125 ? -8.280 3.165 7.631 1.00 77.25 125 THR A CA 1
ATOM 941 C C . THR A 1 125 ? -9.524 2.811 6.825 1.00 77.25 125 THR A C 1
ATOM 943 O O . THR A 1 125 ? -10.484 3.579 6.813 1.00 77.25 125 THR A O 1
ATOM 946 N N . PHE A 1 126 ? -9.530 1.645 6.174 1.00 74.81 126 PHE A N 1
ATOM 947 C CA . PHE A 1 126 ? -10.720 1.147 5.479 1.00 74.81 126 PHE A CA 1
ATOM 948 C C . PHE A 1 126 ? -11.852 0.883 6.479 1.00 74.81 126 PHE A C 1
ATOM 950 O O . PHE A 1 126 ? -11.621 0.294 7.533 1.00 74.81 126 PHE A O 1
ATOM 957 N N . LEU A 1 127 ? -13.077 1.309 6.159 1.00 72.06 127 LEU A N 1
ATOM 958 C CA . LEU A 1 127 ? -14.222 1.165 7.066 1.00 72.06 127 LEU A CA 1
ATOM 959 C C . LEU A 1 127 ? -14.579 -0.299 7.354 1.00 72.06 127 LEU A C 1
ATOM 961 O O . LEU A 1 127 ? -15.092 -0.574 8.439 1.00 72.06 127 LEU A O 1
ATOM 965 N N . ASP A 1 128 ? -14.227 -1.233 6.464 1.00 68.00 128 ASP A N 1
ATOM 966 C CA . ASP A 1 128 ? -14.403 -2.677 6.668 1.00 68.00 128 ASP A CA 1
ATOM 967 C C . ASP A 1 128 ? -13.677 -3.208 7.917 1.00 68.00 128 ASP A C 1
ATOM 969 O O . ASP A 1 128 ? -14.046 -4.256 8.442 1.00 68.00 128 ASP A O 1
ATOM 973 N N . TYR A 1 129 ? -12.668 -2.484 8.429 1.00 66.31 129 TYR A N 1
ATOM 974 C CA . TYR A 1 129 ? -12.022 -2.808 9.709 1.00 66.31 129 TYR A CA 1
ATOM 975 C C . TYR A 1 129 ? -12.953 -2.631 10.912 1.00 66.31 129 TYR A C 1
ATOM 977 O O . TYR A 1 129 ? -12.819 -3.352 11.897 1.00 66.31 129 TYR A O 1
ATOM 985 N N . PHE A 1 130 ? -13.850 -1.645 10.867 1.00 68.19 130 PHE A N 1
ATOM 986 C CA . PHE A 1 130 ? -14.748 -1.313 11.981 1.00 68.19 130 PHE A CA 1
ATOM 987 C C . PHE A 1 130 ? -16.128 -1.925 11.803 1.00 68.19 130 PHE A C 1
ATOM 989 O O . PHE A 1 130 ? -16.786 -2.300 12.772 1.00 68.19 130 PHE A O 1
ATOM 996 N N . PHE A 1 131 ? -16.558 -2.014 10.553 1.00 64.12 131 PHE A N 1
ATOM 997 C CA . PHE A 1 131 ? -17.836 -2.564 10.169 1.00 64.12 131 PHE A CA 1
ATOM 998 C C . PHE A 1 131 ? -17.523 -3.672 9.178 1.00 64.12 131 PHE A C 1
ATOM 1000 O O . PHE A 1 131 ? -17.401 -3.372 7.990 1.00 64.12 131 PHE A O 1
ATOM 1007 N N . PRO A 1 132 ? -17.366 -4.939 9.620 1.00 57.41 132 PRO A N 1
ATOM 1008 C CA . PRO A 1 132 ? -17.450 -6.038 8.666 1.00 57.41 132 PRO A CA 1
ATOM 1009 C C . PRO A 1 132 ? -18.705 -5.783 7.836 1.00 57.41 132 PRO A C 1
ATOM 1011 O O . PRO A 1 132 ? -19.727 -5.444 8.443 1.00 57.41 132 PRO A O 1
ATOM 1014 N N . LEU A 1 133 ? -18.583 -5.832 6.496 1.00 53.28 133 LEU A N 1
ATOM 1015 C CA . LEU A 1 133 ? -19.667 -5.533 5.549 1.00 53.28 133 LEU A CA 1
ATOM 1016 C C . LEU A 1 133 ? -20.989 -5.919 6.197 1.00 53.28 133 LEU A C 1
ATOM 1018 O O . LEU A 1 133 ? -21.137 -7.090 6.571 1.00 53.28 133 LEU A O 1
ATOM 1022 N N . PRO A 1 134 ? -21.866 -4.940 6.476 1.00 50.72 134 PRO A N 1
ATOM 1023 C CA . PRO A 1 134 ? -22.926 -5.164 7.431 1.00 50.72 134 PRO A CA 1
ATOM 1024 C C . PRO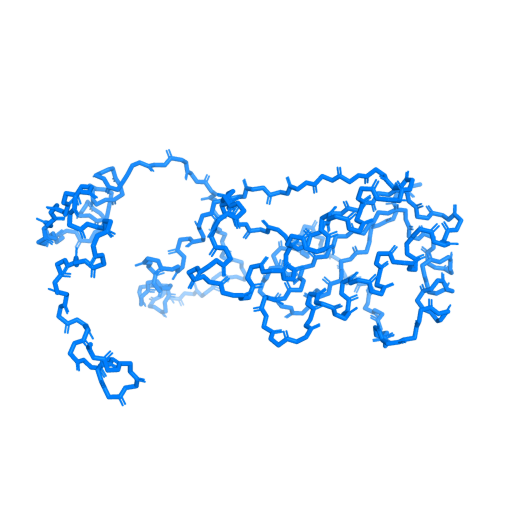 A 1 134 ? -23.732 -6.358 6.934 1.00 50.72 134 PRO A C 1
ATOM 1026 O O . PRO A 1 134 ? -23.959 -6.489 5.734 1.00 50.72 134 PRO A O 1
ATOM 1029 N N . SER A 1 135 ? -24.141 -7.256 7.829 1.00 49.19 135 SER A N 1
ATOM 1030 C CA . SER A 1 135 ? -24.973 -8.405 7.447 1.00 49.19 135 SER A CA 1
ATOM 1031 C C . SER A 1 135 ? -26.201 -7.970 6.632 1.00 49.19 135 SER A C 1
ATOM 1033 O O . SER A 1 135 ? -26.670 -8.713 5.787 1.00 49.19 135 SER A O 1
ATOM 1035 N N . THR A 1 136 ? -26.638 -6.717 6.784 1.00 49.22 136 THR A N 1
ATOM 1036 C CA . THR A 1 136 ? -27.678 -6.080 5.968 1.00 49.22 136 THR A CA 1
ATOM 1037 C C . THR A 1 136 ? -27.333 -5.923 4.483 1.00 49.22 136 THR A C 1
ATOM 1039 O O . THR A 1 136 ? -28.244 -5.910 3.665 1.00 49.22 136 THR A O 1
ATOM 1042 N N . ALA A 1 137 ? -26.054 -5.820 4.102 1.00 56.00 137 ALA A N 1
ATOM 1043 C CA . ALA A 1 137 ? -25.619 -5.929 2.709 1.00 56.00 137 ALA A CA 1
ATOM 1044 C C . ALA A 1 137 ? -25.848 -7.351 2.171 1.00 56.00 137 ALA A C 1
ATOM 1046 O O . ALA A 1 137 ? -26.183 -7.512 1.001 1.00 56.00 137 ALA A O 1
ATOM 1047 N N . LEU A 1 138 ? -25.719 -8.371 3.031 1.00 56.47 138 LEU A N 1
ATOM 1048 C CA . LEU A 1 138 ? -26.067 -9.751 2.685 1.00 56.47 138 LEU A CA 1
ATOM 1049 C C . LEU A 1 138 ? -27.583 -9.925 2.529 1.00 56.47 138 LEU A C 1
ATOM 1051 O O . LEU A 1 138 ? -28.009 -10.683 1.662 1.00 56.47 138 LEU A O 1
ATOM 1055 N N . ASP A 1 139 ? -28.365 -9.176 3.308 1.00 58.62 139 ASP A N 1
ATOM 1056 C CA . ASP A 1 139 ? -29.833 -9.160 3.269 1.00 58.62 139 ASP A CA 1
ATOM 1057 C C . ASP A 1 139 ? -30.415 -8.268 2.151 1.00 58.62 139 ASP A C 1
ATOM 1059 O O . ASP A 1 139 ? -31.636 -8.098 2.068 1.00 58.62 139 ASP A O 1
ATOM 1063 N N . LEU A 1 140 ? -29.580 -7.673 1.286 1.00 60.34 140 LEU A N 1
ATOM 1064 C CA . LEU A 1 140 ? -30.079 -6.906 0.146 1.00 60.34 140 LEU A CA 1
ATOM 1065 C C . LEU A 1 140 ? -30.873 -7.834 -0.789 1.00 60.34 140 LEU A C 1
ATOM 1067 O O . LEU A 1 140 ? -30.342 -8.863 -1.214 1.00 60.34 140 LEU A O 1
ATOM 1071 N N . PRO A 1 141 ? -32.115 -7.468 -1.165 1.00 64.81 141 PRO A N 1
ATOM 1072 C CA . PRO A 1 141 ? -32.948 -8.297 -2.038 1.00 64.81 141 PRO A CA 1
ATOM 1073 C C . PRO A 1 141 ? -32.310 -8.518 -3.416 1.00 64.81 141 PRO A C 1
ATOM 1075 O O . PRO A 1 141 ? -32.587 -9.519 -4.071 1.00 64.81 141 PRO A O 1
ATOM 1078 N N . GLU A 1 142 ? -31.425 -7.611 -3.833 1.00 61.47 142 GLU A N 1
ATOM 1079 C CA . GLU A 1 142 ? -30.554 -7.771 -4.987 1.00 61.47 142 GLU A CA 1
ATOM 1080 C C . GLU A 1 142 ? -29.186 -7.159 -4.668 1.00 61.47 142 GLU A C 1
ATOM 1082 O O . GLU A 1 142 ? -29.088 -6.019 -4.206 1.00 61.47 142 GLU A O 1
ATOM 1087 N N . TRP A 1 143 ? -28.119 -7.924 -4.896 1.00 59.53 143 TRP A N 1
ATOM 1088 C CA . TRP A 1 143 ? -26.762 -7.441 -4.671 1.00 59.53 143 TRP A CA 1
ATOM 1089 C C . TRP A 1 143 ? -26.321 -6.545 -5.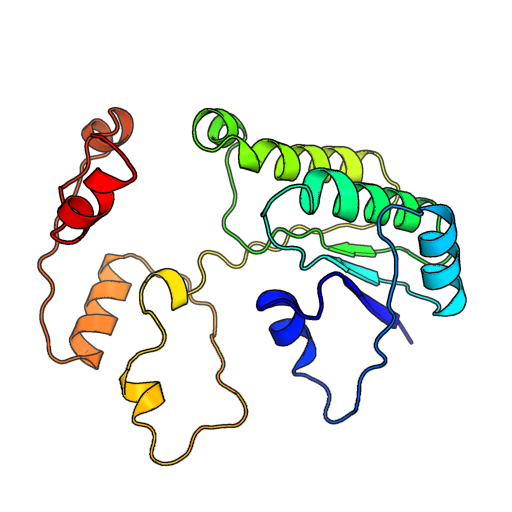828 1.00 59.53 143 TRP A C 1
ATOM 1091 O O . TRP A 1 143 ? -26.288 -7.004 -6.976 1.00 59.53 143 TRP A O 1
ATOM 1101 N N . PRO A 1 144 ? -25.922 -5.288 -5.563 1.00 57.81 144 PRO A N 1
ATOM 1102 C CA . PRO A 1 144 ? -25.365 -4.458 -6.610 1.00 57.81 144 PRO A CA 1
ATOM 1103 C C . PRO A 1 144 ? -24.041 -5.065 -7.081 1.00 57.81 144 PRO A C 1
ATOM 1105 O O . PRO A 1 144 ? -23.245 -5.585 -6.299 1.00 57.81 144 PRO A O 1
ATOM 1108 N N . ARG A 1 145 ? -23.782 -4.961 -8.386 1.00 49.44 145 ARG A N 1
ATOM 1109 C CA . ARG A 1 145 ? -22.516 -5.401 -9.000 1.00 49.44 145 ARG A CA 1
ATOM 1110 C C . ARG A 1 145 ? -21.300 -4.650 -8.441 1.00 49.44 145 ARG A C 1
ATOM 1112 O O . ARG A 1 145 ? -20.185 -5.141 -8.564 1.00 49.44 145 ARG A O 1
ATOM 1119 N N . GLU A 1 146 ? -21.524 -3.484 -7.833 1.00 42.66 146 GLU A N 1
ATOM 1120 C CA . GLU A 1 146 ? -20.512 -2.641 -7.204 1.00 42.66 146 GLU A CA 1
ATOM 1121 C C . GLU A 1 146 ? -20.983 -2.184 -5.816 1.00 42.66 146 GLU A C 1
ATOM 1123 O O . GLU A 1 146 ? -22.076 -1.635 -5.671 1.00 42.66 146 GLU A O 1
ATOM 1128 N N . LEU A 1 147 ? -20.123 -2.336 -4.809 1.00 46.84 147 LEU A N 1
ATOM 1129 C CA . LEU A 1 147 ? -20.237 -1.677 -3.509 1.00 46.84 147 LEU A CA 1
ATOM 1130 C C . LEU A 1 147 ? -19.066 -0.698 -3.390 1.00 46.84 147 LEU A C 1
ATOM 1132 O O . LEU A 1 147 ? -17.920 -1.070 -3.634 1.00 46.84 147 LEU A O 1
ATOM 1136 N N . ARG A 1 148 ? -19.352 0.568 -3.070 1.00 47.28 148 ARG A N 1
ATOM 1137 C CA . ARG A 1 148 ? -18.343 1.635 -2.997 1.00 47.28 148 ARG A CA 1
ATOM 1138 C C . ARG A 1 148 ? -18.146 2.083 -1.563 1.00 47.28 148 ARG A C 1
ATOM 1140 O O . ARG A 1 148 ? -19.116 2.317 -0.848 1.00 47.28 148 ARG A O 1
ATOM 1147 N N . ILE A 1 149 ? -16.888 2.280 -1.191 1.00 53.75 149 ILE A N 1
ATOM 1148 C CA . ILE A 1 149 ? -16.498 2.849 0.095 1.00 53.75 149 ILE A CA 1
ATOM 1149 C C . ILE A 1 149 ? -15.826 4.183 -0.194 1.00 53.75 149 ILE A C 1
ATOM 1151 O O . ILE A 1 149 ? -14.804 4.246 -0.876 1.00 53.75 149 ILE A O 1
ATOM 1155 N N . VAL A 1 150 ? -16.447 5.259 0.279 1.00 56.16 150 VAL A N 1
ATOM 1156 C CA . VAL A 1 150 ? -15.926 6.621 0.153 1.00 56.16 150 VAL A CA 1
ATOM 1157 C C . VAL A 1 150 ? -15.200 6.957 1.449 1.00 56.16 150 VAL A C 1
ATOM 1159 O O . VAL A 1 150 ? -15.738 6.747 2.533 1.00 56.16 150 VAL A O 1
ATOM 1162 N N . GLY A 1 151 ? -13.964 7.444 1.338 1.00 58.62 151 GLY A N 1
ATOM 1163 C CA . GLY A 1 151 ? -13.197 7.880 2.501 1.00 58.62 151 GLY A CA 1
ATOM 1164 C C . GLY A 1 151 ? -13.790 9.148 3.118 1.00 58.62 151 GLY A C 1
ATOM 1165 O O . GLY A 1 151 ? -14.164 10.073 2.400 1.00 58.62 151 GLY A O 1
ATOM 1166 N N . GLU A 1 152 ? -13.830 9.208 4.447 1.00 65.88 152 GLU A N 1
ATOM 1167 C CA . GLU A 1 152 ? -14.197 10.402 5.209 1.00 65.88 152 GLU A CA 1
ATOM 1168 C C . GLU A 1 152 ? -13.206 10.601 6.365 1.00 65.88 152 GLU A C 1
ATOM 1170 O O . GLU A 1 152 ? -12.699 9.636 6.939 1.00 65.88 152 GLU A O 1
ATOM 1175 N N . THR A 1 153 ? -12.932 11.856 6.728 1.00 74.06 153 THR A N 1
ATOM 1176 C CA . THR A 1 153 ? -12.113 12.186 7.902 1.00 74.06 153 THR A CA 1
ATOM 1177 C C . THR A 1 153 ? -13.024 12.463 9.095 1.00 74.06 153 THR A C 1
ATOM 1179 O O . THR A 1 153 ? -13.604 13.545 9.212 1.00 74.06 153 THR A O 1
ATOM 1182 N N . LEU A 1 154 ? -13.132 11.493 10.006 1.00 79.06 154 LEU A N 1
ATOM 1183 C CA . LEU A 1 154 ? -14.007 11.546 11.180 1.00 79.06 154 LEU A CA 1
ATOM 1184 C C . LEU A 1 154 ? -13.233 11.342 12.486 1.00 79.06 154 LEU A C 1
ATOM 1186 O O . LEU A 1 154 ? -12.190 10.697 12.527 1.00 79.06 154 LEU A O 1
ATOM 1190 N N . THR A 1 155 ? -13.783 11.861 13.584 1.00 83.69 155 THR A N 1
ATOM 1191 C CA . THR A 1 155 ? -13.377 11.436 14.930 1.00 83.69 155 THR A CA 1
ATOM 1192 C C . THR A 1 155 ? -14.141 10.171 15.316 1.00 83.69 155 THR A C 1
ATOM 1194 O O . THR A 1 155 ? -15.270 9.974 14.863 1.00 83.69 155 THR A O 1
ATOM 1197 N N . PHE A 1 156 ? -13.593 9.351 16.219 1.00 82.81 156 PHE A N 1
ATOM 1198 C CA . PHE A 1 156 ? -14.311 8.181 16.747 1.00 82.81 156 PHE A CA 1
ATOM 1199 C C . PHE A 1 156 ? -15.671 8.548 17.365 1.00 82.81 156 PHE A C 1
ATOM 1201 O O . PHE A 1 156 ? -16.645 7.841 17.150 1.00 82.81 156 PHE A O 1
ATOM 1208 N N . ASN A 1 157 ? -15.788 9.703 18.032 1.00 86.88 157 ASN A N 1
ATOM 1209 C CA . ASN A 1 157 ? -17.071 10.182 18.567 1.00 86.88 157 ASN A CA 1
ATOM 1210 C C . ASN A 1 157 ? -18.117 10.442 17.464 1.00 86.88 157 ASN A C 1
ATOM 1212 O O . ASN A 1 157 ? -19.298 10.136 17.643 1.00 86.88 157 ASN A O 1
ATOM 1216 N N . LYS A 1 158 ? -17.698 10.990 16.312 1.00 86.12 158 LYS A N 1
ATOM 1217 C CA . LYS A 1 158 ? -18.593 11.165 15.158 1.00 86.12 158 LYS A CA 1
ATOM 1218 C C . LYS A 1 158 ? -18.952 9.819 14.534 1.00 86.12 158 LYS A C 1
ATOM 1220 O O . LYS A 1 158 ? -20.117 9.606 14.222 1.00 86.12 158 LYS A O 1
ATOM 1225 N N . LEU A 1 159 ? -17.980 8.912 14.410 1.00 86.50 159 LEU A N 1
ATOM 1226 C CA . LEU A 1 159 ? -18.214 7.566 13.892 1.00 86.50 159 LEU A CA 1
ATOM 1227 C C . LEU A 1 159 ? -19.242 6.802 14.740 1.00 86.50 159 LEU A C 1
ATOM 1229 O O . LEU A 1 159 ? -20.181 6.240 14.187 1.00 86.50 159 LEU A O 1
ATOM 1233 N N . ILE A 1 160 ? -19.110 6.843 16.070 1.00 88.00 160 ILE A N 1
ATOM 1234 C CA . ILE A 1 160 ? -20.069 6.225 16.996 1.00 88.00 160 ILE A CA 1
ATOM 1235 C C . ILE A 1 160 ? -21.451 6.849 16.808 1.00 88.00 160 ILE A C 1
ATOM 1237 O O . ILE A 1 160 ? -22.411 6.123 16.591 1.00 88.00 160 ILE A O 1
ATOM 1241 N N . THR A 1 161 ? -21.553 8.182 16.793 1.00 88.56 161 THR A N 1
ATOM 1242 C CA . THR A 1 161 ? -22.835 8.874 16.556 1.00 88.56 161 THR A CA 1
ATOM 1243 C C . THR A 1 161 ? -23.514 8.406 15.262 1.00 88.56 161 THR A C 1
ATOM 1245 O O . THR A 1 161 ? -24.713 8.131 15.255 1.00 88.56 161 THR A O 1
ATOM 1248 N N . LEU A 1 162 ? -22.760 8.287 14.165 1.00 86.62 162 LEU A N 1
ATOM 1249 C CA . LEU A 1 162 ? -23.287 7.803 12.886 1.00 86.62 162 LEU A CA 1
ATOM 1250 C C . LEU A 1 162 ? -23.739 6.339 12.970 1.00 86.62 162 LEU A C 1
ATOM 1252 O O . LEU A 1 162 ? -24.828 6.013 12.498 1.00 86.62 162 LEU A O 1
ATOM 1256 N N . ALA A 1 163 ? -22.945 5.475 13.604 1.00 84.81 163 ALA A N 1
ATOM 1257 C CA . ALA A 1 163 ? -23.282 4.066 13.785 1.00 84.81 163 ALA A CA 1
ATOM 1258 C C . ALA A 1 163 ? -24.537 3.874 14.657 1.00 84.81 163 ALA A C 1
ATOM 1260 O O . ALA A 1 163 ? -25.389 3.043 14.339 1.00 84.81 163 ALA A O 1
ATOM 1261 N N . GLU A 1 164 ? -24.700 4.657 15.725 1.00 90.06 164 GLU A N 1
ATOM 1262 C CA . GLU A 1 164 ? -25.898 4.620 16.573 1.00 90.06 164 GLU A CA 1
ATOM 1263 C C . GLU A 1 164 ? -27.149 5.052 15.807 1.00 90.06 164 GLU A C 1
ATOM 1265 O O . GLU A 1 164 ? -28.184 4.391 15.888 1.00 90.06 164 GLU A O 1
ATOM 1270 N N . ASN A 1 165 ? -27.045 6.122 15.015 1.00 86.81 165 ASN A N 1
ATOM 1271 C CA . ASN A 1 165 ? -28.153 6.606 14.193 1.00 86.81 165 ASN A CA 1
ATOM 1272 C C . ASN A 1 165 ? -28.554 5.589 13.114 1.00 86.81 165 ASN A C 1
ATOM 1274 O O . ASN A 1 165 ? -29.742 5.405 12.863 1.00 86.81 165 ASN A O 1
ATOM 1278 N N . ALA A 1 166 ? -27.580 4.919 12.492 1.00 82.44 166 ALA A N 1
ATOM 1279 C CA . ALA A 1 166 ? -27.832 3.926 11.450 1.00 82.44 166 ALA A CA 1
ATOM 1280 C C . ALA A 1 166 ? -28.421 2.616 12.001 1.00 82.44 166 ALA A C 1
ATOM 1282 O O . ALA A 1 166 ? -29.247 1.986 11.346 1.00 82.44 166 ALA A O 1
ATOM 1283 N N . THR A 1 167 ? -27.995 2.191 13.194 1.00 82.69 167 THR A N 1
ATOM 1284 C CA . THR A 1 167 ? -28.405 0.902 13.783 1.00 82.69 167 THR A CA 1
ATOM 1285 C C . THR A 1 167 ? -29.587 1.010 14.744 1.00 82.69 167 THR A C 1
ATOM 1287 O O . THR A 1 167 ? -30.193 -0.009 15.078 1.00 82.69 167 THR A O 1
ATOM 1290 N N . GLY A 1 168 ? -29.890 2.215 15.238 1.00 88.38 168 GLY A N 1
ATOM 1291 C CA . GLY A 1 168 ? -30.854 2.444 16.315 1.00 88.38 168 GLY A CA 1
ATOM 1292 C C . GLY A 1 168 ? -30.404 1.906 17.681 1.00 88.38 168 GLY A C 1
ATOM 1293 O O . GLY A 1 168 ? -31.205 1.866 18.614 1.00 88.38 168 GLY A O 1
ATOM 1294 N N . LYS A 1 169 ? -29.145 1.467 17.815 1.00 89.56 169 LYS A N 1
ATOM 1295 C CA . LYS A 1 169 ? -28.578 0.901 19.048 1.00 89.56 169 LYS A CA 1
ATOM 1296 C C . LYS A 1 169 ? -27.556 1.858 19.649 1.00 89.56 169 LYS A C 1
ATOM 1298 O O . LYS A 1 169 ? -26.891 2.581 18.922 1.00 89.56 169 LYS A O 1
ATOM 1303 N N . LYS A 1 170 ? -27.419 1.842 20.976 1.00 91.12 170 LYS A N 1
ATOM 1304 C CA . LYS A 1 170 ? -26.365 2.571 21.694 1.00 91.12 170 LYS A CA 1
ATOM 1305 C C . LYS A 1 170 ? -25.146 1.683 21.910 1.00 91.12 170 LYS A C 1
ATOM 1307 O O . LYS A 1 170 ? -25.307 0.490 22.173 1.00 91.12 170 LYS A O 1
ATOM 1312 N N . PHE A 1 171 ? -23.954 2.265 21.817 1.00 88.25 171 PHE A N 1
ATOM 1313 C CA . PHE A 1 171 ? -22.704 1.569 22.130 1.00 88.25 171 PHE A CA 1
ATOM 1314 C C . PHE A 1 171 ? -22.255 1.894 23.560 1.00 88.25 171 PHE A C 1
ATOM 1316 O O . PHE A 1 171 ? -22.421 3.018 24.030 1.00 88.25 171 PHE A O 1
ATOM 1323 N N . ASP A 1 172 ? -21.664 0.919 24.256 1.00 89.50 172 ASP A N 1
ATOM 1324 C CA . ASP A 1 172 ? -20.907 1.198 25.482 1.00 89.50 172 ASP A CA 1
ATOM 1325 C C . ASP A 1 172 ? -19.540 1.770 25.088 1.00 89.50 172 ASP A C 1
ATOM 1327 O O . ASP A 1 172 ? -18.723 1.080 24.477 1.00 89.50 172 ASP A O 1
ATOM 1331 N N . VAL A 1 173 ? -19.313 3.049 25.390 1.00 89.50 173 VAL A N 1
ATOM 1332 C CA . VAL A 1 173 ? -18.104 3.778 24.992 1.00 89.50 173 VAL A CA 1
ATOM 1333 C C . VAL A 1 173 ? -17.171 3.913 26.188 1.00 89.50 173 VAL A C 1
ATOM 1335 O O . VAL A 1 173 ? -17.550 4.429 27.240 1.00 89.50 173 VAL A O 1
ATOM 1338 N N . LYS A 1 174 ? -15.922 3.482 26.008 1.00 90.25 174 LYS A N 1
ATOM 1339 C CA . LYS A 1 174 ? -14.849 3.591 27.001 1.00 90.25 174 LYS A CA 1
ATOM 1340 C C . LYS A 1 174 ? -13.733 4.472 26.448 1.00 90.25 174 LYS A C 1
ATOM 1342 O O . LYS A 1 174 ? -13.442 4.434 25.255 1.00 90.25 174 LYS A O 1
ATOM 1347 N N . TYR A 1 175 ? -13.130 5.277 27.319 1.00 89.88 175 TYR A N 1
ATOM 1348 C CA . TYR A 1 175 ? -12.035 6.179 26.971 1.00 89.88 175 TYR A CA 1
ATOM 1349 C C . TYR A 1 175 ? -10.779 5.767 27.734 1.00 89.88 175 TYR A C 1
ATOM 1351 O O . TYR A 1 175 ? -10.722 5.910 28.953 1.00 89.88 175 TYR A O 1
ATOM 1359 N N . ASP A 1 176 ? -9.772 5.294 27.005 1.00 89.56 176 ASP A N 1
ATOM 1360 C CA . ASP A 1 176 ? -8.445 5.027 27.555 1.00 89.56 176 ASP A CA 1
ATOM 1361 C C . ASP A 1 176 ? -7.589 6.299 27.515 1.00 89.56 176 ASP A C 1
ATOM 1363 O O . ASP A 1 176 ? -7.630 7.074 26.553 1.00 89.56 176 ASP A O 1
ATOM 1367 N N . SER A 1 177 ? -6.802 6.535 28.566 1.00 91.44 177 SER A N 1
ATOM 1368 C CA . SER A 1 177 ? -5.927 7.705 28.628 1.00 91.44 177 SER A CA 1
ATOM 1369 C C . SER A 1 177 ? -4.636 7.465 27.842 1.00 91.44 177 SER A C 1
ATOM 1371 O O . SER A 1 177 ? -4.170 6.339 27.680 1.00 91.44 177 SER A O 1
ATOM 1373 N N . LEU A 1 178 ? -3.979 8.537 27.392 1.00 85.31 178 LEU A N 1
ATOM 1374 C CA . LEU A 1 178 ? -2.670 8.405 26.741 1.00 85.31 178 LEU A CA 1
ATOM 1375 C C . LEU A 1 178 ? -1.627 7.731 27.646 1.00 85.31 178 LEU A C 1
ATOM 1377 O O . LEU A 1 178 ? -0.700 7.099 27.144 1.00 85.31 178 LEU A O 1
ATOM 1381 N N . GLU A 1 179 ? -1.751 7.872 28.965 1.00 90.25 179 GLU A N 1
ATOM 1382 C CA . GLU A 1 179 ? -0.836 7.243 29.914 1.00 90.25 179 GLU A CA 1
ATOM 1383 C C . GLU A 1 179 ? -1.013 5.725 29.973 1.00 90.25 179 GLU A C 1
ATOM 1385 O O . GLU A 1 179 ? -0.009 5.012 30.023 1.00 90.25 179 GLU A O 1
ATOM 1390 N N . THR A 1 180 ? -2.255 5.225 29.943 1.00 88.94 180 THR A N 1
ATOM 1391 C CA . THR A 1 180 ? -2.530 3.779 29.936 1.00 88.94 180 THR A CA 1
ATOM 1392 C C . THR A 1 180 ? -2.137 3.171 28.595 1.00 88.94 180 THR A C 1
ATOM 1394 O O . THR A 1 180 ? -1.403 2.182 28.565 1.00 88.94 180 THR A O 1
ATOM 1397 N N . LEU A 1 181 ? -2.478 3.836 27.486 1.00 85.62 181 LEU A N 1
ATOM 1398 C CA . LEU A 1 181 ? -2.114 3.389 26.137 1.00 85.62 181 LEU A CA 1
ATOM 1399 C C . LEU A 1 181 ? -0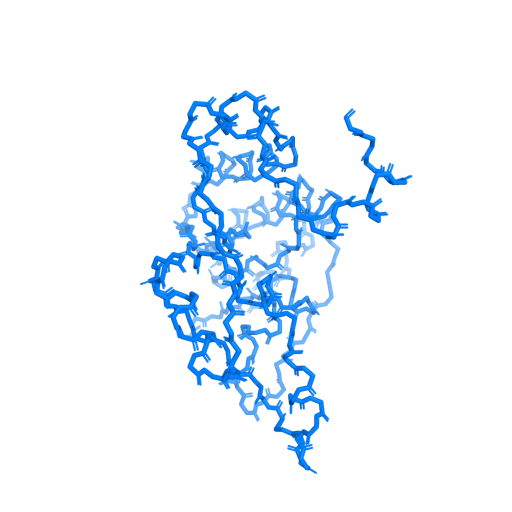.595 3.263 25.950 1.00 85.62 181 LEU A C 1
ATOM 1401 O O . LEU A 1 181 ? -0.120 2.281 25.386 1.00 85.62 181 LEU A O 1
ATOM 1405 N N . LYS A 1 182 ? 0.195 4.210 26.477 1.00 80.25 182 LYS A N 1
ATOM 1406 C CA . LYS A 1 182 ? 1.670 4.140 26.437 1.00 80.25 182 LYS A CA 1
ATOM 1407 C C . LYS A 1 182 ? 2.252 2.958 27.216 1.00 80.25 182 LYS A C 1
ATOM 1409 O O . LYS A 1 182 ? 3.375 2.554 26.936 1.00 80.25 182 LYS A O 1
ATOM 1414 N N . LYS A 1 183 ? 1.518 2.430 28.196 1.00 87.38 183 LYS A N 1
ATOM 1415 C CA . LYS A 1 183 ? 1.892 1.247 28.985 1.00 87.38 183 LYS A CA 1
ATOM 1416 C C . LYS A 1 183 ? 1.305 -0.044 28.403 1.00 87.38 183 LYS A C 1
ATOM 1418 O O . LYS A 1 183 ? 1.332 -1.066 29.082 1.00 87.38 183 LYS A O 1
ATOM 1423 N N . SER A 1 184 ? 0.741 0.011 27.192 1.00 82.00 184 SER A N 1
ATOM 1424 C CA . SER A 1 184 ? -0.005 -1.087 26.563 1.00 82.00 184 SER A CA 1
ATOM 1425 C C . SER A 1 184 ? -1.189 -1.580 27.405 1.00 82.00 184 SER A C 1
ATOM 1427 O O . SER A 1 184 ? -1.594 -2.735 27.310 1.00 82.00 184 SER A O 1
ATOM 1429 N N . GLN A 1 185 ? -1.752 -0.703 28.239 1.00 86.12 185 GLN A N 1
ATOM 1430 C CA . GLN A 1 185 ? -2.949 -0.972 29.027 1.00 86.12 185 GLN A CA 1
ATOM 1431 C C . GLN A 1 185 ? -4.156 -0.414 28.276 1.00 86.12 185 GLN A C 1
ATOM 1433 O O . GLN A 1 185 ? -4.292 0.802 28.123 1.00 86.12 185 GLN A O 1
ATOM 1438 N N . ILE A 1 186 ? -5.011 -1.315 27.803 1.00 87.81 186 ILE A N 1
ATOM 1439 C CA . ILE A 1 186 ? -6.234 -0.994 27.062 1.00 87.81 186 ILE A CA 1
ATOM 1440 C C . ILE A 1 186 ? -7.453 -1.494 27.829 1.00 87.81 186 ILE A C 1
ATOM 1442 O O . ILE A 1 186 ? -7.361 -2.481 28.568 1.00 87.81 186 ILE A O 1
ATOM 1446 N N . THR A 1 187 ? -8.599 -0.843 27.637 1.00 89.31 187 THR A N 1
ATOM 1447 C CA . THR A 1 187 ? -9.867 -1.389 28.118 1.00 89.31 187 THR A CA 1
ATOM 1448 C C . THR A 1 187 ? -10.136 -2.736 27.443 1.00 89.31 187 THR A C 1
ATOM 1450 O O . THR A 1 187 ? -10.072 -2.873 26.220 1.00 89.31 187 THR A O 1
ATOM 1453 N N . GLU A 1 188 ? -10.429 -3.754 28.248 1.00 85.38 188 GLU A N 1
ATOM 1454 C CA . GLU A 1 188 ? -10.738 -5.092 27.755 1.00 85.38 188 GLU A CA 1
ATOM 1455 C C . GLU A 1 188 ? -12.127 -5.093 27.101 1.00 85.38 188 GLU A C 1
ATOM 1457 O O . GLU A 1 188 ? -13.124 -4.737 27.729 1.00 85.38 188 GLU A O 1
ATOM 1462 N N . LEU A 1 189 ? -12.188 -5.449 25.816 1.00 84.62 189 LEU A N 1
ATOM 1463 C CA . LEU A 1 189 ? -13.437 -5.574 25.074 1.00 84.62 189 LEU A CA 1
ATOM 1464 C C . LEU A 1 189 ? -13.934 -7.024 25.148 1.00 84.62 189 LEU A C 1
ATOM 1466 O O . LEU A 1 189 ? -13.103 -7.933 25.156 1.00 84.62 189 LEU A O 1
ATOM 1470 N N . PRO A 1 190 ? -15.259 -7.277 25.090 1.00 81.62 190 PRO A N 1
ATOM 1471 C CA . PRO A 1 190 ? -15.817 -8.634 25.154 1.00 81.62 190 PRO A CA 1
ATOM 1472 C C . PRO A 1 190 ? -15.231 -9.622 24.128 1.00 81.62 190 PRO A C 1
ATOM 1474 O O . PRO A 1 190 ? -15.253 -10.829 24.340 1.00 81.62 190 PRO A O 1
ATOM 1477 N N . GLY A 1 191 ? -14.703 -9.121 23.004 1.00 74.62 191 GLY A N 1
ATOM 1478 C CA . GLY A 1 191 ? -14.051 -9.943 21.982 1.00 74.62 191 GLY A CA 1
ATOM 1479 C C . GLY A 1 191 ? -12.668 -10.477 22.374 1.00 74.62 191 GLY A C 1
ATOM 1480 O O . GLY A 1 191 ? -12.301 -11.553 21.909 1.00 74.62 191 GLY A O 1
ATOM 1481 N N . HIS A 1 192 ? -11.925 -9.783 23.246 1.00 82.62 192 HIS A N 1
ATOM 1482 C CA . HIS A 1 192 ? -10.536 -10.134 23.577 1.00 82.62 192 HIS A CA 1
ATOM 1483 C C . HIS A 1 192 ? -10.415 -11.494 24.276 1.00 82.62 192 HIS A C 1
ATOM 1485 O O . HIS A 1 192 ? -9.442 -12.210 24.047 1.00 82.62 192 HIS A O 1
ATOM 1491 N N . GLU A 1 193 ? -11.419 -11.892 25.067 1.00 80.12 193 GLU A N 1
ATOM 1492 C CA . GLU A 1 193 ? -11.429 -13.196 25.743 1.00 80.12 193 GLU A CA 1
ATOM 1493 C C . GLU A 1 193 ? -11.260 -14.364 24.760 1.00 80.12 193 GLU A C 1
ATOM 1495 O O . GLU A 1 193 ? -10.567 -15.344 25.048 1.00 80.12 193 GLU A O 1
ATOM 1500 N N . ASN A 1 194 ? -11.854 -14.252 23.568 1.00 79.62 194 ASN A N 1
ATOM 1501 C CA . ASN A 1 194 ? -11.754 -15.281 22.533 1.00 79.62 194 ASN A CA 1
ATOM 1502 C C . ASN A 1 194 ? -10.361 -15.329 21.889 1.00 79.62 194 ASN A C 1
ATOM 1504 O O . ASN A 1 194 ? -9.919 -16.402 21.460 1.00 79.62 194 ASN A O 1
ATOM 1508 N N . ASP A 1 195 ? -9.663 -14.195 21.856 1.00 76.94 195 ASP A N 1
ATOM 1509 C CA . ASP A 1 195 ? -8.358 -14.044 21.218 1.00 76.94 195 ASP A CA 1
ATOM 1510 C C . ASP A 1 195 ? -7.200 -14.499 22.111 1.00 76.94 195 ASP A C 1
ATOM 1512 O O . ASP A 1 195 ? -6.158 -14.899 21.585 1.00 76.94 195 ASP A O 1
ATOM 1516 N N . TYR A 1 196 ? -7.385 -14.570 23.434 1.00 78.12 196 TYR A N 1
ATOM 1517 C CA . TYR A 1 196 ? -6.346 -15.027 24.370 1.00 78.12 196 TYR A CA 1
ATOM 1518 C C . TYR A 1 196 ? -5.849 -16.457 24.130 1.00 78.12 196 TYR A C 1
ATOM 1520 O O . TYR A 1 196 ? -4.752 -16.817 24.554 1.00 78.12 196 TYR A O 1
ATOM 1528 N N . LYS A 1 197 ? -6.610 -17.270 23.389 1.00 77.50 197 LYS A N 1
ATOM 1529 C CA . LYS A 1 197 ? -6.165 -18.599 22.936 1.00 77.50 197 LYS A CA 1
ATOM 1530 C C . LYS A 1 197 ? -5.040 -18.530 21.896 1.00 77.50 197 LYS A C 1
ATOM 1532 O O . LYS A 1 197 ? -4.291 -19.492 21.758 1.00 77.50 197 LYS A O 1
ATOM 1537 N N . LYS A 1 198 ? -4.957 -17.433 21.137 1.00 72.75 198 LYS A N 1
ATOM 1538 C CA . LYS A 1 198 ? -3.950 -17.187 20.089 1.00 72.75 198 LYS A CA 1
ATOM 1539 C C . LYS A 1 198 ? -2.911 -16.152 20.512 1.00 72.75 198 LYS A C 1
ATOM 1541 O O . LYS A 1 198 ? -1.754 -16.276 20.122 1.00 72.75 198 LYS A O 1
ATOM 1546 N N . TYR A 1 199 ? -3.322 -15.159 21.295 1.00 69.81 199 TYR A N 1
ATOM 1547 C CA . TYR A 1 199 ? -2.496 -14.036 21.722 1.00 69.81 199 TYR A CA 1
ATOM 1548 C C . TYR A 1 199 ? -2.544 -13.932 23.251 1.00 69.81 199 TYR A C 1
ATOM 1550 O O . TYR A 1 199 ? -3.479 -13.333 23.780 1.00 69.81 199 TYR A O 1
ATOM 1558 N N . PRO A 1 200 ? -1.603 -14.560 23.980 1.00 65.00 200 PRO A N 1
ATOM 1559 C CA . PRO A 1 200 ? -1.599 -14.519 25.439 1.00 65.00 200 PRO A CA 1
ATOM 1560 C C . PRO A 1 200 ? -1.458 -13.082 25.959 1.00 65.00 200 PRO A C 1
ATOM 1562 O O . PRO A 1 200 ? -0.887 -12.223 25.287 1.00 65.00 200 PRO A O 1
ATOM 1565 N N . LYS A 1 201 ? -2.022 -12.858 27.148 1.00 65.81 201 LYS A N 1
ATOM 1566 C CA . LYS A 1 201 ? -2.093 -11.559 27.826 1.00 65.81 201 LYS A CA 1
ATOM 1567 C C . LYS A 1 201 ? -0.722 -11.032 28.245 1.00 65.81 201 LYS A C 1
ATOM 1569 O O . LYS A 1 201 ? 0.128 -11.862 28.640 1.00 65.81 201 LYS A O 1
#

InterPro domains:
  IPR036291 NAD(P)-binding domain superfamily [SSF51735] (1-184)
  IPR051609 NmrA-type/Isoflavone reductase-like domain-containing protein [PTHR47706] (22-132)

Secondary structure (DSSP, 8-state):
--EEEEETTTSHHHHHHSTT-SS-PPP----TT-HHHHHHHHHHTTEEEEEE---SSTTIIIIIIHHHHHHHHH-SS--EEE-S--SPPPPGGGGGT-TTHHHHHHHHHHHHTSSSEE--------GGGTS-S-HHHHT-SS--S----------HHHHHHHHHHHHS---------HHHHHTT--PPPTTHHHHTTTS--

Radius of gyration: 20.64 Å; chains: 1; bounding box: 50×31×54 Å

Foldseek 3Di:
DAAEEEAPLVDPQNVVVVPPDPDDDDDDDDDLQDLPVLLVVCVVRLHAEYEYQDDLDDCCLVRNLLSNLVSLLVHPRYAEYEHNQAAADDDPCCCVVVVSCVSVVVSVVSNVVGNHHYDYDHLHDFCCVVDVPPCVCVVPPDHDPDDDDDGDDDDVVVVQVVVCVVPVDHDDDDDDDPVCVVVVHDPDDPCVVVCCVPPPD

Organism: Bionectria ochroleuca (NCBI:txid29856)